Protein AF-A0A367MBG6-F1 (afdb_monomer_lite)

Foldseek 3Di:
DDKDKDWDDPDPFKIKIKIKDAKDKDKDKFFDADDDPPCPQPPVCLVVCVVCVVAPQDHNDGRAMKMWIDMQWIKMKIKMKGDPDPFKIKMKMKMKTQCQVCQWTFIGGPNGTRDIQGFRFHIWIKIKMKMWGPPDPFKIKIWIKMKIAGRGDQARQDPVCNAAIKMKTKIKMKGADPVANQKIKIKMKMKIAGDKGWHWDADDVSRDGDTDTDIDGDIDMDIDMDMGGHD

Organism: Pseudomonas aeruginosa (NCBI:txid287)

Sequence (231 aa):
GFFAGAVWKPTDRDTLGFAYHAKIRNKLKGHYNLYDHDGGLTEGAIEGGTPGLAYPGLDLRMGASASARLDIPAYASLDWVHQFNDRLSLGASATWTEWSSFQDLTLKSHGNTIVSIPYTYRNTWTLAVGGDYKVTDQWTMRAGVAYDQTPTHNATRDPRIPDGDRYFASLGAGYRFQSMPELSIDAAYSRQFVKEVPLKTVNQDRLGGGRLDGRATSKGQVFSLSATYDF

Secondary structure (DSSP, 8-state):
--EEEEEE-SSSSEEEEEEEE--EEEEEEEEE----SS--S-HHHHHTTHHHHHSTT---STTEEEEEEEEEPPEEEEEEEEESSSSEEEEEEEEEE-GGG--EEEEEETTEEEEEEE-----EEEEEEEEEEESSSSEEEEEEEEEE-----TTT--TTS----EEEEEEEEEEEETTEEEEEEEEEEEEEEEPPEEEEEE--GGG-S-EEEEEE--EEEEEEEEEEE--

Radius of gyration: 24.61 Å; chains: 1; bounding box: 66×39×69 Å

InterPro domains:
  IPR005017 Outer membrane protein transport protein (OMPP1/FadL/TodX) [PF03349] (1-231)
  IPR005017 Outer membrane protein transport protein (OMPP1/FadL/TodX) [PTHR35093] (1-231)

pLDDT: mean 91.1, std 11.96, range [48.19, 98.88]

Structure (mmCIF, N/CA/C/O backbone):
data_AF-A0A367MBG6-F1
#
_entry.id   AF-A0A367MBG6-F1
#
loop_
_atom_site.group_PDB
_atom_site.id
_atom_site.type_symbol
_atom_site.label_atom_id
_atom_site.label_alt_id
_atom_site.label_comp_id
_atom_site.label_asym_id
_atom_site.label_entity_id
_atom_site.label_seq_id
_atom_site.pdbx_PDB_ins_code
_atom_site.Cartn_x
_atom_site.Cartn_y
_atom_site.Cartn_z
_atom_site.occupancy
_atom_site.B_iso_or_equiv
_atom_site.auth_seq_id
_atom_site.auth_comp_id
_atom_site.auth_asym_id
_atom_site.auth_atom_id
_atom_site.pdbx_PDB_model_num
ATOM 1 N N . GLY A 1 1 ? -0.712 16.040 -6.822 1.00 84.50 1 GLY A N 1
ATOM 2 C CA . GLY A 1 1 ? -2.062 15.446 -6.854 1.00 84.50 1 GLY A CA 1
ATOM 3 C C . GLY A 1 1 ? -2.974 16.259 -5.960 1.00 84.50 1 GLY A C 1
ATOM 4 O O . GLY A 1 1 ? -2.533 17.286 -5.459 1.00 84.50 1 GLY A O 1
ATOM 5 N N . PHE A 1 2 ? -4.205 15.803 -5.762 1.00 96.12 2 PHE A N 1
ATOM 6 C CA . PHE A 1 2 ? -5.122 16.289 -4.730 1.00 96.12 2 PHE A CA 1
ATOM 7 C C . PHE A 1 2 ? -5.684 15.082 -3.976 1.00 96.12 2 PHE A C 1
ATOM 9 O O . PHE A 1 2 ? -5.642 13.965 -4.496 1.00 96.12 2 PHE A O 1
ATOM 16 N N . PHE A 1 3 ? -6.216 15.309 -2.784 1.00 96.81 3 PHE A N 1
ATOM 17 C CA . PHE A 1 3 ? -6.974 14.314 -2.037 1.00 96.81 3 PHE A CA 1
ATOM 18 C C . PHE A 1 3 ? -8.324 14.909 -1.640 1.00 96.81 3 PHE A C 1
ATOM 20 O O . PHE A 1 3 ? -8.449 16.124 -1.482 1.00 96.81 3 PHE A O 1
ATOM 27 N N . ALA A 1 4 ? -9.336 14.062 -1.528 1.00 98.00 4 ALA A N 1
ATOM 28 C CA . ALA A 1 4 ? -10.673 14.431 -1.087 1.00 98.00 4 ALA A CA 1
ATOM 29 C C . ALA A 1 4 ? -11.279 13.268 -0.304 1.00 98.00 4 ALA A C 1
ATOM 31 O O . ALA A 1 4 ? -10.964 12.110 -0.570 1.00 98.00 4 ALA A O 1
ATOM 32 N N . GLY A 1 5 ? -12.162 13.566 0.639 1.00 98.12 5 GLY A N 1
ATOM 33 C CA . GLY A 1 5 ? -12.869 12.541 1.390 1.00 98.12 5 GLY A CA 1
ATOM 34 C C . GLY A 1 5 ? -14.184 13.057 1.944 1.00 98.12 5 GLY A C 1
ATOM 35 O O . GLY A 1 5 ? -14.393 14.266 2.057 1.00 98.12 5 GLY A O 1
ATOM 36 N N . ALA A 1 6 ? -15.073 12.128 2.260 1.00 98.44 6 ALA A N 1
ATOM 37 C CA . ALA A 1 6 ? -16.365 12.397 2.864 1.00 98.44 6 ALA A CA 1
ATOM 38 C C . ALA A 1 6 ? -16.654 11.340 3.928 1.00 98.44 6 ALA A C 1
ATOM 40 O O . ALA A 1 6 ? -16.297 10.174 3.773 1.00 98.44 6 ALA A O 1
ATOM 41 N N . VAL A 1 7 ? -17.320 11.756 5.001 1.00 98.56 7 VAL A N 1
ATOM 42 C CA . VAL A 1 7 ? -17.791 10.862 6.057 1.00 98.56 7 VAL A CA 1
ATOM 43 C C . VAL A 1 7 ? -19.284 11.076 6.230 1.00 98.56 7 VAL A C 1
ATOM 45 O O . VAL A 1 7 ? -19.752 12.212 6.297 1.00 98.56 7 VAL A O 1
ATOM 48 N N . TRP A 1 8 ? -20.028 9.981 6.315 1.00 98.44 8 TRP A N 1
ATOM 49 C CA . TRP A 1 8 ? -21.460 9.975 6.555 1.00 98.44 8 TRP A CA 1
ATOM 50 C C . TRP A 1 8 ? -21.794 9.036 7.711 1.00 98.44 8 TRP A C 1
ATOM 52 O O . TRP A 1 8 ? -21.288 7.920 7.786 1.00 98.44 8 TRP A O 1
ATOM 62 N N . LYS A 1 9 ? -22.657 9.492 8.619 1.00 98.50 9 LYS A N 1
ATOM 63 C CA . LYS A 1 9 ? -23.169 8.701 9.739 1.00 98.50 9 LYS A CA 1
ATOM 64 C C . LYS A 1 9 ? -24.664 8.450 9.530 1.00 98.50 9 LYS A C 1
ATOM 66 O O . LYS A 1 9 ? -25.461 9.310 9.900 1.00 98.50 9 LYS A O 1
ATOM 71 N N . PRO A 1 10 ? -25.061 7.344 8.871 1.00 97.31 10 PRO A N 1
ATOM 72 C CA . PRO A 1 10 ? -26.477 7.028 8.663 1.00 97.31 10 PRO A CA 1
ATOM 73 C C . PRO A 1 10 ? -27.233 6.767 9.969 1.00 97.31 10 PRO A C 1
ATOM 75 O O . PRO A 1 10 ? -28.444 6.964 10.026 1.00 97.31 10 PRO A O 1
ATOM 78 N N . THR A 1 11 ? -26.526 6.305 11.001 1.00 98.00 11 THR A N 1
ATOM 79 C CA . THR A 1 11 ? -27.051 6.047 12.344 1.00 98.00 11 THR A CA 1
ATOM 80 C C . THR A 1 11 ? -26.031 6.526 13.378 1.00 98.00 11 THR A C 1
ATOM 82 O O . THR A 1 11 ? -24.893 6.848 13.034 1.00 98.00 11 THR A O 1
ATOM 85 N N . ASP A 1 12 ? -26.396 6.501 14.660 1.00 97.19 12 ASP A N 1
ATOM 86 C CA . ASP A 1 12 ? -25.456 6.799 15.750 1.00 97.19 12 ASP A CA 1
ATOM 87 C C . ASP A 1 12 ? -24.363 5.727 15.918 1.00 97.19 12 ASP A C 1
ATOM 89 O O . ASP A 1 12 ? -23.360 5.959 16.593 1.00 97.19 12 ASP A O 1
ATOM 93 N N . ARG A 1 13 ? -24.545 4.546 15.311 1.00 98.06 13 ARG A N 1
ATOM 94 C CA . ARG A 1 13 ? -23.639 3.391 15.431 1.00 98.06 13 ARG A CA 1
ATOM 95 C C . ARG A 1 13 ? -22.831 3.117 14.174 1.00 98.06 13 ARG A C 1
ATOM 97 O O . ARG A 1 13 ? -21.818 2.430 14.263 1.00 98.06 13 ARG A O 1
ATOM 104 N N . ASP A 1 14 ? -23.252 3.648 13.033 1.00 98.50 14 ASP A N 1
ATOM 105 C CA . ASP A 1 14 ? -22.649 3.398 11.732 1.00 98.50 14 ASP A CA 1
ATOM 106 C C . ASP A 1 14 ? -21.928 4.639 11.219 1.00 98.50 14 ASP A C 1
ATOM 108 O O . ASP A 1 14 ? -22.479 5.738 11.174 1.00 98.50 14 ASP A O 1
ATOM 112 N N . THR A 1 15 ? -20.684 4.462 10.789 1.00 98.69 15 THR A N 1
ATOM 113 C CA . THR A 1 15 ? -19.910 5.488 10.089 1.00 98.69 15 THR A CA 1
ATOM 114 C C . THR A 1 15 ? -19.421 4.921 8.768 1.00 98.69 15 THR A C 1
ATOM 116 O O . THR A 1 15 ? -18.792 3.867 8.738 1.00 98.69 15 THR A O 1
ATOM 119 N N . LEU A 1 16 ? -19.712 5.627 7.683 1.00 98.69 16 LEU A N 1
ATOM 120 C CA . LEU A 1 16 ? -19.241 5.341 6.337 1.00 98.69 16 LEU A CA 1
ATOM 121 C C . LEU A 1 16 ? -18.240 6.419 5.927 1.00 98.69 16 LEU A C 1
ATOM 123 O O . LEU A 1 16 ? -18.520 7.611 6.054 1.00 98.69 16 LEU A O 1
ATOM 127 N N . GLY A 1 17 ? -17.076 6.000 5.453 1.00 98.56 17 GLY A N 1
ATOM 128 C CA . GLY A 1 17 ? -16.0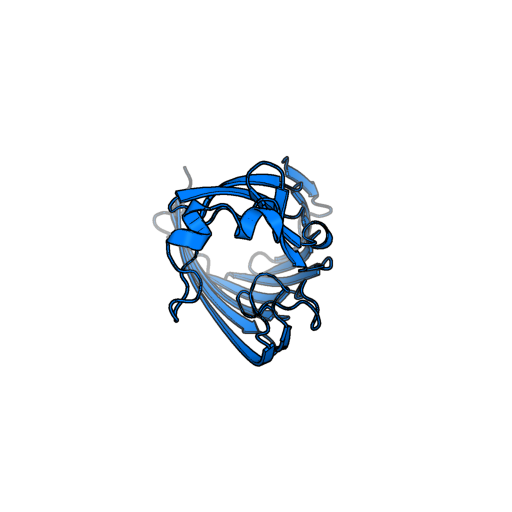15 6.866 4.961 1.00 98.56 17 GLY A CA 1
ATOM 129 C C . GLY A 1 17 ? -15.751 6.603 3.488 1.00 98.56 17 GLY A C 1
ATOM 130 O O . GLY A 1 17 ? -15.760 5.462 3.039 1.00 98.56 17 GLY A O 1
ATOM 131 N N . PHE A 1 18 ? -15.507 7.664 2.736 1.00 98.62 18 PHE A N 1
ATOM 132 C CA . PHE A 1 18 ? -14.957 7.593 1.394 1.00 98.62 18 PHE A CA 1
ATOM 133 C C . PHE A 1 18 ? -13.724 8.483 1.332 1.00 98.62 18 PHE A C 1
ATOM 135 O O . PHE A 1 18 ? -13.775 9.637 1.766 1.00 98.62 18 PHE A O 1
ATOM 142 N N . ALA A 1 19 ? -12.641 7.981 0.751 1.00 98.56 19 ALA A N 1
ATOM 143 C CA . ALA A 1 19 ? -11.456 8.774 0.467 1.00 98.56 19 ALA A CA 1
ATOM 144 C C . ALA A 1 19 ? -10.977 8.522 -0.961 1.00 98.56 19 ALA A C 1
ATOM 146 O O . ALA A 1 19 ? -11.038 7.410 -1.476 1.00 98.56 19 ALA A O 1
ATOM 147 N N . TYR A 1 20 ? -10.467 9.567 -1.599 1.00 98.56 20 TYR A N 1
ATOM 148 C CA . TYR A 1 20 ? -9.831 9.500 -2.902 1.00 98.56 20 TYR A CA 1
ATOM 149 C C . TYR A 1 20 ? -8.532 10.288 -2.880 1.00 98.56 20 TYR A C 1
ATOM 151 O O . TYR A 1 20 ? -8.482 11.442 -2.447 1.00 98.56 20 TYR A O 1
ATOM 159 N N . HIS A 1 21 ? -7.490 9.676 -3.419 1.00 98.25 21 HIS A N 1
ATOM 160 C CA . HIS A 1 21 ? -6.195 10.295 -3.588 1.00 98.25 21 HIS A CA 1
ATOM 161 C C . HIS A 1 21 ? -5.794 10.219 -5.059 1.00 98.25 21 HIS A C 1
ATOM 163 O O . HIS A 1 21 ? -5.621 9.141 -5.630 1.00 98.25 21 HIS A O 1
ATOM 169 N N . ALA A 1 22 ? -5.636 11.379 -5.691 1.00 98.06 22 ALA A N 1
ATOM 170 C CA . ALA A 1 22 ? -5.302 11.453 -7.101 1.00 98.06 22 ALA A CA 1
ATOM 171 C C . ALA A 1 22 ? -3.847 11.043 -7.359 1.00 98.06 22 ALA A C 1
ATOM 173 O O . ALA A 1 22 ? -2.943 11.335 -6.570 1.00 98.06 22 ALA A O 1
ATOM 174 N N . LYS A 1 23 ? -3.618 10.455 -8.538 1.00 97.44 23 LYS A N 1
ATOM 175 C CA . LYS A 1 23 ? -2.292 10.093 -9.049 1.00 97.44 23 LYS A CA 1
ATOM 176 C C . LYS A 1 23 ? -1.291 11.242 -8.903 1.00 97.44 23 LYS A C 1
ATOM 178 O O . LYS A 1 23 ? -1.575 12.391 -9.267 1.00 97.44 23 LYS A O 1
ATOM 183 N N . ILE A 1 24 ? -0.092 10.926 -8.423 1.00 96.25 24 ILE A N 1
ATOM 184 C CA . ILE A 1 24 ? 1.028 11.870 -8.356 1.00 96.25 24 ILE A CA 1
ATOM 185 C C . ILE A 1 24 ? 2.010 11.521 -9.464 1.00 96.25 24 ILE A C 1
ATOM 187 O O . ILE A 1 24 ? 2.562 10.429 -9.493 1.00 96.25 24 ILE A O 1
ATOM 191 N N . ARG A 1 25 ? 2.248 12.473 -10.366 1.00 94.50 25 ARG A N 1
ATOM 192 C CA . ARG A 1 25 ? 3.240 12.324 -11.430 1.00 94.50 25 ARG A CA 1
ATOM 193 C C . ARG A 1 25 ? 4.597 12.799 -10.939 1.00 94.50 25 ARG A C 1
ATOM 195 O O . ARG A 1 25 ? 4.721 13.974 -10.594 1.00 94.50 25 ARG A O 1
ATOM 202 N N . ASN A 1 26 ? 5.609 11.936 -10.971 1.00 94.31 26 ASN A N 1
ATOM 203 C CA . ASN A 1 26 ? 6.978 12.321 -10.626 1.00 94.31 26 ASN A CA 1
ATOM 204 C C . ASN A 1 26 ? 7.890 12.208 -11.842 1.00 94.31 26 ASN A C 1
ATOM 206 O O . ASN A 1 26 ? 7.886 11.211 -12.568 1.00 94.31 26 ASN A O 1
ATOM 210 N N . LYS A 1 27 ? 8.714 13.238 -12.044 1.00 94.88 27 LYS A N 1
ATOM 211 C CA . LYS A 1 27 ? 9.823 13.209 -12.995 1.00 94.88 27 LYS A CA 1
ATOM 212 C C . LYS A 1 27 ? 11.119 13.105 -12.208 1.00 94.88 27 LYS A C 1
ATOM 214 O O . LYS A 1 27 ? 11.543 14.074 -11.587 1.00 94.88 27 LYS A O 1
ATOM 219 N N . LEU A 1 28 ? 11.744 11.940 -12.273 1.00 95.25 28 LEU A N 1
ATOM 220 C CA . LEU A 1 28 ? 13.050 11.691 -11.686 1.00 95.25 28 LEU A CA 1
ATOM 221 C C . LEU A 1 28 ? 14.126 12.193 -12.652 1.00 95.25 28 LEU A C 1
ATOM 223 O O . LEU A 1 28 ? 14.025 11.988 -13.866 1.00 95.25 28 LEU A O 1
ATOM 227 N N . LYS A 1 29 ? 15.144 12.863 -12.120 1.00 96.06 29 LYS A N 1
ATOM 228 C CA . LYS A 1 29 ? 16.358 13.259 -12.838 1.00 96.06 29 LYS A CA 1
ATOM 229 C C . LYS A 1 29 ? 17.552 12.851 -11.991 1.00 96.06 29 LYS A C 1
ATOM 231 O O . LYS A 1 29 ? 17.507 13.004 -10.774 1.00 96.06 29 LYS A O 1
ATOM 236 N N . GLY A 1 30 ? 18.599 12.362 -12.631 1.00 94.69 30 GLY A N 1
ATOM 237 C CA . GLY A 1 30 ? 19.815 11.965 -11.942 1.00 94.69 30 GLY A CA 1
ATOM 238 C C . GLY A 1 30 ? 20.917 11.609 -12.921 1.00 94.69 30 GLY A C 1
ATOM 239 O O . GLY A 1 30 ? 20.822 11.900 -14.114 1.00 94.69 30 GLY A O 1
ATOM 240 N N . HIS A 1 31 ? 21.943 10.958 -12.395 1.00 92.88 31 HIS A N 1
ATOM 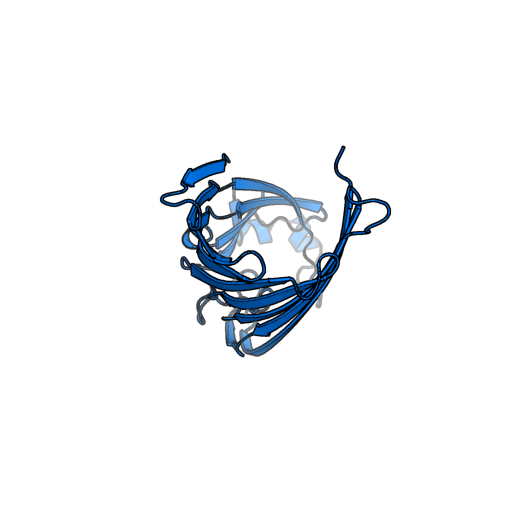241 C CA . HIS A 1 31 ? 23.085 10.471 -13.153 1.00 92.88 31 HIS A CA 1
ATOM 242 C C . HIS A 1 31 ? 23.105 8.942 -13.117 1.00 92.88 31 HIS A C 1
ATOM 244 O O . HIS A 1 31 ? 22.620 8.346 -12.154 1.00 92.88 31 HIS A O 1
ATOM 250 N N . TYR A 1 32 ? 23.646 8.308 -14.152 1.00 86.81 32 TYR A N 1
ATOM 251 C CA . TYR A 1 32 ? 23.860 6.866 -14.196 1.00 86.81 32 TYR A CA 1
ATOM 252 C C . TYR A 1 32 ? 25.301 6.548 -14.581 1.00 86.81 32 TYR A C 1
ATOM 254 O O . TYR A 1 32 ? 25.959 7.325 -15.269 1.00 86.81 32 TYR A O 1
ATOM 262 N N . ASN A 1 33 ? 25.754 5.383 -14.130 1.00 84.50 33 ASN A N 1
ATOM 263 C CA . ASN A 1 33 ? 27.013 4.767 -14.522 1.00 84.50 33 ASN A CA 1
ATOM 264 C C . ASN A 1 33 ? 26.701 3.340 -14.973 1.00 84.50 33 ASN A C 1
ATOM 266 O O . ASN A 1 33 ? 25.826 2.689 -14.395 1.00 84.50 33 ASN A O 1
ATOM 270 N N . LEU A 1 34 ? 27.416 2.858 -15.983 1.00 76.25 34 LEU A N 1
ATOM 271 C CA . LEU A 1 34 ? 27.359 1.469 -16.417 1.00 76.25 34 LEU A CA 1
ATOM 272 C C . LEU A 1 34 ? 28.723 0.845 -16.171 1.00 76.25 34 LEU A C 1
ATOM 274 O O . LEU A 1 34 ? 29.743 1.408 -16.558 1.00 76.25 34 LEU A O 1
ATOM 278 N N . TYR A 1 35 ? 28.716 -0.300 -15.503 1.00 72.12 35 TYR A N 1
ATOM 279 C CA . TYR A 1 35 ? 29.913 -1.070 -15.208 1.00 72.12 35 TYR A CA 1
ATOM 280 C C . TYR A 1 35 ? 29.803 -2.394 -15.955 1.00 72.12 35 TYR A C 1
ATOM 282 O O . TYR A 1 35 ? 28.782 -3.074 -15.847 1.00 72.12 35 TYR A O 1
ATOM 290 N N . ASP A 1 36 ? 30.839 -2.735 -16.712 1.00 66.81 36 ASP A N 1
ATOM 291 C CA . ASP A 1 36 ? 30.997 -4.048 -17.331 1.00 66.81 36 ASP A CA 1
ATOM 292 C C . ASP A 1 36 ? 31.999 -4.869 -16.506 1.00 66.81 36 ASP A C 1
ATOM 294 O O . ASP A 1 36 ? 32.977 -4.321 -15.995 1.00 66.81 36 ASP A O 1
ATOM 298 N N . HIS A 1 37 ? 31.728 -6.162 -16.328 1.00 58.69 37 HIS A N 1
ATOM 299 C CA . HIS A 1 37 ? 32.548 -7.053 -15.507 1.00 58.69 37 HIS A CA 1
ATOM 300 C C . HIS A 1 37 ? 33.709 -7.689 -16.288 1.00 58.69 37 HIS A C 1
ATOM 302 O O . HIS A 1 37 ? 34.671 -8.106 -15.657 1.00 58.69 37 HIS A O 1
ATOM 308 N N . ASP A 1 38 ? 33.680 -7.689 -17.626 1.00 53.88 38 ASP A N 1
ATOM 309 C CA . ASP A 1 38 ? 34.671 -8.398 -18.452 1.00 53.88 38 ASP A CA 1
ATOM 310 C C . ASP A 1 38 ? 35.170 -7.565 -19.648 1.00 53.88 38 ASP A C 1
ATOM 312 O O . ASP A 1 38 ? 35.134 -8.003 -20.795 1.00 53.88 38 ASP A O 1
ATOM 316 N N . GLY A 1 39 ? 35.663 -6.346 -19.393 1.00 53.09 39 GLY A N 1
ATOM 317 C CA . GLY A 1 39 ? 36.487 -5.589 -20.354 1.00 53.09 39 GLY A CA 1
ATOM 318 C C . GLY A 1 39 ? 35.887 -5.376 -21.758 1.00 53.09 39 GLY A C 1
ATOM 319 O O . GLY A 1 39 ? 36.639 -5.188 -22.715 1.00 53.09 39 GLY A O 1
ATOM 320 N N . GLY A 1 40 ? 34.559 -5.419 -21.904 1.00 54.50 40 GLY A N 1
ATOM 321 C CA . GLY A 1 40 ? 33.859 -5.577 -23.181 1.00 54.50 40 GLY A CA 1
ATOM 322 C C . GLY A 1 40 ? 33.591 -4.288 -23.952 1.00 54.50 40 GLY A C 1
ATOM 323 O O . GLY A 1 40 ? 33.127 -4.343 -25.089 1.00 54.50 40 GLY A O 1
ATOM 324 N N . LEU A 1 41 ? 33.930 -3.127 -23.394 1.00 53.81 41 LEU A N 1
ATOM 325 C CA . LEU A 1 41 ? 34.032 -1.874 -24.138 1.00 53.81 41 LEU A CA 1
ATOM 326 C C . LEU A 1 41 ? 35.344 -1.211 -23.740 1.00 53.81 41 LEU A C 1
ATOM 328 O O . LEU A 1 41 ? 35.425 -0.503 -22.739 1.00 53.81 41 LEU A O 1
ATOM 332 N N . THR A 1 42 ? 36.395 -1.491 -24.510 1.00 48.19 42 THR A N 1
ATOM 333 C CA . THR A 1 42 ? 37.668 -0.782 -24.387 1.00 48.19 42 THR A CA 1
ATOM 334 C C . THR A 1 42 ? 37.402 0.723 -24.439 1.00 48.19 42 THR A C 1
ATOM 336 O O . THR A 1 42 ? 36.573 1.193 -25.217 1.00 48.19 42 THR A O 1
ATOM 339 N N . GLU A 1 43 ? 38.094 1.480 -23.593 1.00 50.84 43 GLU A N 1
ATOM 340 C CA . GLU A 1 43 ? 37.967 2.935 -23.404 1.00 50.84 43 GLU A CA 1
ATOM 341 C C . GLU A 1 43 ? 37.871 3.715 -24.740 1.00 50.84 43 GLU A C 1
ATOM 343 O O . GLU A 1 43 ? 37.094 4.660 -24.868 1.00 50.84 43 GLU A O 1
ATOM 348 N 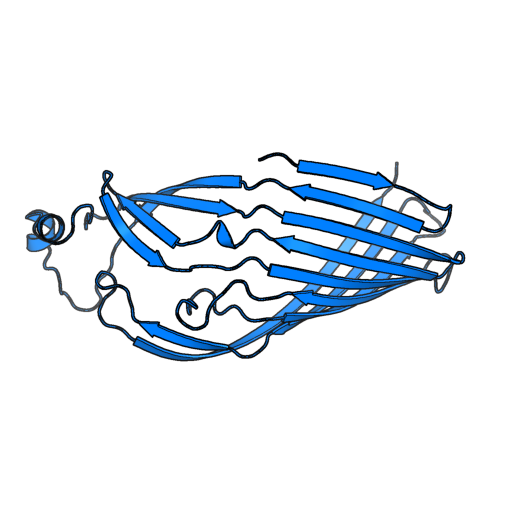N . GLY A 1 44 ? 38.529 3.226 -25.801 1.00 48.84 44 GLY A N 1
ATOM 349 C CA . GLY A 1 44 ? 38.458 3.785 -27.157 1.00 48.84 44 GLY A CA 1
ATOM 350 C C . GLY A 1 44 ? 37.104 3.661 -27.885 1.00 48.84 44 GLY A C 1
ATOM 351 O O . GLY A 1 44 ? 36.778 4.514 -28.709 1.00 48.84 44 GLY A O 1
ATOM 352 N N . ALA A 1 45 ? 36.271 2.656 -27.587 1.00 52.97 45 ALA A N 1
ATOM 353 C CA . ALA A 1 45 ? 34.908 2.557 -28.130 1.00 52.97 45 ALA A CA 1
ATOM 354 C C . ALA A 1 45 ? 33.965 3.599 -27.496 1.00 52.97 45 ALA A C 1
ATOM 356 O O . ALA A 1 45 ? 33.068 4.114 -28.173 1.00 52.97 45 ALA A O 1
ATOM 357 N N . ILE A 1 46 ? 34.208 3.933 -26.221 1.00 56.16 46 ILE A N 1
ATOM 358 C CA . ILE A 1 46 ? 33.499 4.958 -25.441 1.00 56.16 46 ILE A CA 1
ATOM 359 C C . ILE A 1 46 ? 33.858 6.358 -25.956 1.00 56.16 46 ILE A C 1
ATOM 361 O O . ILE A 1 46 ? 32.958 7.157 -26.219 1.00 56.16 46 ILE A O 1
ATOM 365 N N . GLU A 1 47 ? 35.148 6.636 -26.173 1.00 54.03 47 GLU A N 1
ATOM 366 C CA . GLU A 1 47 ? 35.624 7.922 -26.707 1.00 54.03 47 GLU A CA 1
ATOM 367 C C . GLU A 1 47 ? 35.194 8.166 -28.165 1.00 54.03 47 GLU A C 1
ATOM 369 O O . GLU A 1 47 ? 34.924 9.303 -28.550 1.00 54.03 47 GLU A O 1
ATOM 374 N N . GLY A 1 48 ? 35.052 7.103 -28.967 1.00 57.16 48 GLY A N 1
ATOM 375 C CA . GLY A 1 48 ? 34.619 7.182 -30.367 1.00 57.16 48 GLY A CA 1
ATOM 376 C C . GLY A 1 48 ? 33.105 7.320 -30.596 1.00 57.16 48 GLY A C 1
ATOM 377 O O . GLY A 1 48 ? 32.675 7.377 -31.746 1.00 57.16 48 GLY A O 1
ATOM 378 N N . GLY A 1 49 ? 32.268 7.320 -29.548 1.00 58.12 49 GLY A N 1
ATOM 379 C CA . GLY A 1 49 ? 30.806 7.473 -29.668 1.00 58.12 49 GLY A CA 1
ATOM 380 C C . GLY A 1 49 ? 30.065 6.300 -30.336 1.00 58.12 49 GLY A C 1
ATOM 381 O O . GLY A 1 49 ? 28.860 6.381 -30.580 1.00 58.12 49 GLY A O 1
ATOM 382 N N . THR A 1 50 ? 30.758 5.191 -30.607 1.00 60.22 50 THR A N 1
ATOM 383 C CA . THR A 1 50 ? 30.219 4.012 -31.311 1.00 60.22 50 THR A CA 1
ATOM 384 C C . THR A 1 50 ? 28.983 3.359 -30.659 1.00 60.22 50 THR A C 1
ATOM 386 O O . THR A 1 50 ? 28.075 2.974 -31.401 1.00 60.22 50 THR A O 1
ATOM 389 N N . PRO A 1 51 ? 28.828 3.305 -29.317 1.00 63.44 51 PRO A N 1
ATOM 390 C CA . PRO A 1 51 ? 27.620 2.768 -28.687 1.00 63.44 51 PRO A CA 1
ATOM 391 C C . PRO A 1 51 ? 26.381 3.630 -28.945 1.00 63.44 51 PRO A C 1
ATOM 393 O O . PRO A 1 51 ? 25.286 3.091 -29.061 1.00 63.44 51 PRO A O 1
ATOM 396 N N . GLY A 1 52 ? 26.541 4.951 -29.082 1.00 62.41 52 GLY A N 1
ATOM 397 C CA . GLY A 1 52 ? 25.439 5.878 -29.353 1.00 62.41 52 GLY A CA 1
ATOM 398 C C . GLY A 1 52 ? 24.851 5.734 -30.761 1.00 62.41 52 GLY A C 1
ATOM 399 O O . GLY A 1 52 ? 23.682 6.061 -30.966 1.00 62.41 52 GLY A O 1
ATOM 400 N N . LEU A 1 53 ? 25.632 5.206 -31.715 1.00 66.75 53 LEU A N 1
ATOM 401 C CA . LEU A 1 53 ? 25.180 4.900 -33.080 1.00 66.75 53 LEU A CA 1
ATOM 402 C C . LEU A 1 53 ? 24.301 3.643 -33.126 1.00 66.75 53 LEU A C 1
ATOM 404 O O . LEU A 1 53 ? 23.296 3.625 -33.832 1.00 66.75 53 LEU A O 1
ATOM 408 N N . ALA A 1 54 ? 24.655 2.609 -32.357 1.00 69.12 54 ALA A N 1
ATOM 409 C CA . ALA A 1 54 ? 23.841 1.398 -32.220 1.00 69.12 54 ALA A CA 1
ATOM 410 C C . ALA A 1 54 ? 22.658 1.598 -31.251 1.00 69.12 54 ALA A C 1
ATOM 412 O O . ALA A 1 54 ? 21.588 1.012 -31.429 1.00 69.12 54 ALA A O 1
ATOM 413 N N . TYR A 1 55 ? 22.833 2.456 -30.239 1.00 74.75 55 TYR A N 1
ATOM 414 C CA . TYR A 1 55 ? 21.879 2.689 -29.157 1.00 74.75 55 TYR A CA 1
ATOM 415 C C . TYR A 1 55 ? 21.715 4.192 -28.871 1.00 74.75 55 TYR A C 1
ATOM 417 O O . TYR A 1 55 ? 22.354 4.736 -27.966 1.00 74.75 55 TYR A O 1
ATOM 425 N N . PRO A 1 56 ? 20.816 4.881 -29.596 1.00 80.31 56 PRO A N 1
ATOM 426 C CA . PRO A 1 56 ? 20.557 6.300 -29.381 1.00 80.31 56 PRO A CA 1
ATOM 427 C C . PRO A 1 56 ? 20.215 6.622 -27.919 1.00 80.31 56 PRO A C 1
ATOM 429 O O . PRO A 1 56 ? 19.327 6.009 -27.323 1.00 80.31 56 PRO A O 1
ATOM 432 N N . GLY A 1 57 ? 20.902 7.614 -27.348 1.00 80.81 57 GLY A N 1
ATOM 433 C CA . GLY A 1 57 ? 20.724 8.049 -25.957 1.00 80.81 57 GLY A CA 1
ATOM 434 C C . GLY A 1 57 ? 21.614 7.361 -24.932 1.00 80.81 57 GLY A C 1
ATOM 435 O O . GLY A 1 57 ? 21.695 7.850 -23.808 1.00 80.81 57 GLY A O 1
ATOM 436 N N . LEU A 1 58 ? 22.282 6.264 -25.288 1.00 82.06 58 LEU A N 1
ATOM 437 C CA . LEU A 1 58 ? 23.252 5.624 -24.410 1.00 82.06 58 LEU A CA 1
ATOM 438 C C . LEU A 1 58 ? 24.542 6.454 -24.375 1.00 82.06 58 LEU A C 1
ATOM 440 O O . LEU A 1 58 ? 25.177 6.677 -25.402 1.00 82.06 58 LEU A O 1
ATOM 444 N N . ASP A 1 59 ? 24.914 6.908 -23.186 1.00 80.31 59 ASP A N 1
ATOM 445 C CA . ASP A 1 59 ? 26.121 7.677 -22.903 1.00 80.31 59 ASP A CA 1
ATOM 446 C C . ASP A 1 59 ? 26.912 6.923 -21.836 1.00 80.31 59 ASP A C 1
ATOM 448 O O . ASP A 1 59 ? 26.462 6.763 -20.703 1.00 80.31 59 ASP A O 1
ATOM 452 N N . LEU A 1 60 ? 28.068 6.400 -22.232 1.00 78.12 60 LEU A N 1
ATOM 453 C CA . LEU A 1 60 ? 28.899 5.558 -21.374 1.00 78.12 60 LEU A CA 1
ATOM 454 C C . LEU A 1 60 ? 29.879 6.363 -20.518 1.00 78.12 60 LEU A C 1
ATOM 456 O O . LEU A 1 60 ? 30.663 5.781 -19.772 1.00 78.12 60 LEU A O 1
ATOM 460 N N . ARG A 1 61 ? 29.845 7.699 -20.600 1.00 79.06 61 ARG A N 1
ATOM 461 C CA . ARG A 1 61 ? 30.642 8.550 -19.718 1.00 79.06 61 ARG A CA 1
ATOM 462 C C . ARG A 1 61 ? 30.126 8.440 -18.291 1.00 79.06 61 ARG A C 1
ATOM 464 O O . ARG A 1 61 ? 28.922 8.470 -18.034 1.00 79.06 61 ARG A O 1
ATOM 471 N N . MET A 1 62 ? 31.062 8.385 -17.353 1.00 80.94 62 MET A N 1
ATOM 472 C CA . MET A 1 62 ? 30.745 8.419 -15.931 1.00 80.94 62 MET A CA 1
ATOM 473 C C . MET A 1 62 ? 29.946 9.684 -15.599 1.00 80.94 62 MET A C 1
ATOM 475 O O . MET A 1 62 ? 30.327 10.795 -15.966 1.00 80.94 62 MET A O 1
ATOM 479 N N . GLY A 1 63 ? 28.824 9.513 -14.904 1.00 84.75 63 GLY A N 1
ATOM 480 C CA . GLY A 1 63 ? 27.935 10.606 -14.528 1.00 84.75 63 GLY A CA 1
ATOM 481 C C . GLY A 1 63 ? 26.998 11.078 -15.644 1.00 84.75 63 GLY A C 1
ATOM 482 O O . GLY A 1 63 ? 26.449 12.181 -15.544 1.00 84.75 63 GLY A O 1
ATOM 483 N N . ALA A 1 64 ? 26.776 10.277 -16.689 1.00 87.81 64 ALA A N 1
ATOM 484 C CA . ALA A 1 64 ? 25.816 10.599 -17.738 1.00 87.81 64 ALA A CA 1
ATOM 485 C C . ALA A 1 64 ? 24.427 10.900 -17.152 1.00 87.81 64 ALA A C 1
ATOM 487 O O . ALA A 1 64 ? 23.924 10.205 -16.269 1.00 87.81 64 ALA A O 1
ATOM 488 N N . SER A 1 65 ? 23.787 11.972 -17.621 1.00 93.00 65 SER A N 1
ATOM 489 C CA . SER A 1 65 ? 22.472 12.372 -17.110 1.00 93.00 65 SER A CA 1
ATOM 490 C C . SER A 1 65 ? 21.366 11.475 -17.652 1.00 93.00 65 SER A C 1
ATOM 492 O O . SER A 1 65 ? 21.322 11.180 -18.847 1.00 93.00 65 SER A O 1
ATOM 494 N N . ALA A 1 66 ? 20.408 11.121 -16.803 1.00 94.19 66 ALA A N 1
ATOM 495 C CA . ALA A 1 66 ? 19.190 10.440 -17.202 1.00 94.19 66 ALA A CA 1
ATOM 496 C C . ALA A 1 66 ? 17.958 10.972 -16.465 1.00 94.19 66 ALA A C 1
ATOM 498 O O . ALA A 1 66 ? 18.021 11.696 -15.469 1.00 94.19 66 ALA A O 1
ATOM 499 N N . SER A 1 67 ? 16.798 10.609 -16.993 1.00 95.88 67 SER A N 1
ATOM 500 C CA . SER A 1 67 ? 15.504 10.892 -16.397 1.00 95.88 67 SER A CA 1
ATOM 501 C C . SER A 1 67 ? 14.563 9.710 -16.555 1.00 95.88 67 SER A C 1
ATOM 503 O O . SER A 1 67 ? 14.656 8.958 -17.524 1.00 95.88 67 SER A O 1
ATOM 505 N N . ALA A 1 68 ? 13.632 9.584 -15.620 1.00 95.50 68 ALA A N 1
ATOM 506 C CA . ALA A 1 68 ? 12.559 8.603 -15.661 1.00 95.50 68 ALA A CA 1
ATOM 507 C C . ALA A 1 68 ? 11.257 9.249 -15.180 1.00 95.50 68 ALA A C 1
ATOM 509 O O . ALA A 1 68 ? 11.264 10.299 -14.528 1.00 95.50 68 ALA A O 1
ATOM 510 N N . ARG A 1 69 ? 10.125 8.632 -15.513 1.00 93.88 69 ARG A N 1
ATOM 511 C CA . ARG A 1 69 ? 8.840 8.961 -14.894 1.00 93.88 69 ARG A CA 1
ATOM 512 C C . ARG A 1 69 ? 8.452 7.835 -13.954 1.00 93.88 69 ARG A C 1
ATOM 514 O O . ARG A 1 69 ? 8.593 6.672 -14.312 1.00 93.88 69 ARG A O 1
ATOM 521 N N . LEU A 1 70 ? 7.988 8.207 -12.771 1.00 92.25 70 LEU A N 1
ATOM 522 C CA . LEU A 1 70 ? 7.472 7.279 -11.777 1.00 92.25 70 LEU A CA 1
ATOM 523 C C . LEU A 1 70 ? 6.193 7.876 -11.207 1.00 92.25 70 LEU A C 1
ATOM 525 O O . LEU A 1 70 ? 6.220 8.751 -10.339 1.00 92.25 70 LEU A O 1
ATOM 529 N N . ASP A 1 71 ? 5.068 7.438 -11.746 1.00 92.31 71 ASP A N 1
ATOM 530 C CA . ASP A 1 71 ? 3.769 7.882 -11.271 1.00 92.31 71 ASP A CA 1
ATOM 531 C C . ASP A 1 71 ? 3.362 7.029 -10.060 1.00 92.31 71 ASP A C 1
ATOM 533 O O . ASP A 1 71 ? 3.408 5.801 -10.115 1.00 92.31 71 ASP A O 1
ATOM 537 N N . ILE A 1 72 ? 2.965 7.681 -8.966 1.00 94.69 72 ILE A N 1
ATOM 538 C CA . ILE A 1 72 ? 2.318 7.016 -7.829 1.00 94.69 72 ILE A CA 1
ATOM 539 C C . ILE A 1 72 ? 0.830 6.903 -8.163 1.00 94.69 72 ILE A C 1
ATOM 541 O O . ILE A 1 72 ? 0.215 7.948 -8.418 1.00 94.69 72 ILE A O 1
ATOM 545 N N . PRO A 1 73 ? 0.251 5.688 -8.187 1.00 97.19 73 PRO A N 1
ATOM 546 C CA . PRO A 1 73 ? -1.110 5.468 -8.661 1.00 97.19 73 PRO A CA 1
ATOM 547 C C . PRO A 1 73 ? -2.141 6.233 -7.828 1.00 97.19 73 PRO A C 1
ATOM 549 O O . PRO A 1 73 ? -1.922 6.544 -6.656 1.00 97.19 73 PRO A O 1
ATOM 552 N N . ALA A 1 74 ? -3.281 6.538 -8.449 1.00 98.25 74 ALA A N 1
ATOM 553 C CA . ALA A 1 74 ? -4.448 6.981 -7.701 1.00 98.25 74 ALA A CA 1
ATOM 554 C C . ALA A 1 74 ? -4.996 5.820 -6.859 1.00 98.25 74 ALA A C 1
ATOM 556 O O . ALA A 1 74 ? -4.852 4.656 -7.239 1.00 98.25 74 ALA A O 1
ATOM 557 N N . TYR A 1 75 ? -5.666 6.132 -5.754 1.00 98.56 75 TYR A N 1
ATOM 558 C CA . TYR A 1 75 ? -6.427 5.141 -5.001 1.00 98.56 75 TYR A CA 1
ATOM 559 C C . TYR A 1 75 ? -7.713 5.741 -4.437 1.00 98.56 75 TYR A C 1
ATOM 561 O O . TYR A 1 75 ? -7.819 6.954 -4.240 1.00 98.56 75 TYR A O 1
ATOM 569 N N . ALA A 1 76 ? -8.690 4.876 -4.194 1.00 98.75 76 ALA A N 1
ATOM 570 C CA . ALA A 1 76 ? -9.951 5.211 -3.552 1.00 98.75 76 ALA A CA 1
ATOM 571 C C . ALA A 1 76 ? -10.264 4.173 -2.475 1.00 98.75 76 ALA A C 1
ATOM 573 O O . ALA A 1 76 ? -10.085 2.983 -2.730 1.00 98.75 76 ALA A O 1
ATOM 574 N N . SER A 1 77 ? -10.754 4.599 -1.314 1.00 98.69 77 SER A N 1
ATOM 575 C CA . SER A 1 77 ? -11.237 3.704 -0.264 1.00 98.69 77 SER A CA 1
ATOM 576 C C . SER A 1 77 ? -12.706 3.951 0.045 1.00 98.69 77 SER A C 1
ATOM 578 O O . SER A 1 77 ? -13.201 5.080 -0.022 1.00 98.69 77 SER A O 1
ATOM 580 N N . LEU A 1 78 ? -13.390 2.861 0.374 1.00 98.81 78 LEU A N 1
ATOM 581 C CA . LEU A 1 78 ? -14.678 2.862 1.042 1.00 98.81 78 LEU A CA 1
ATOM 582 C C . LEU A 1 78 ? -14.510 2.127 2.367 1.00 98.81 78 LEU A C 1
ATOM 584 O O . LEU A 1 78 ? -14.048 0.985 2.396 1.00 98.81 78 LEU A O 1
ATOM 588 N N . ASP A 1 79 ? -14.920 2.781 3.440 1.00 98.62 79 ASP A N 1
ATOM 589 C CA . ASP A 1 79 ? -14.710 2.338 4.807 1.00 98.62 79 ASP A CA 1
ATOM 590 C C . ASP A 1 79 ? -16.049 2.313 5.545 1.00 98.62 79 ASP A C 1
ATOM 592 O O . ASP A 1 79 ? -16.889 3.197 5.372 1.00 98.62 79 ASP A O 1
ATOM 596 N N . TRP A 1 80 ? -16.257 1.304 6.381 1.00 98.69 80 TRP A N 1
ATOM 597 C CA . TRP A 1 80 ? -17.424 1.191 7.249 1.00 98.69 80 TRP A CA 1
ATOM 598 C C . TRP A 1 80 ? -16.985 0.798 8.650 1.00 98.69 80 TRP A C 1
ATOM 600 O O . TRP A 1 80 ? -16.160 -0.098 8.813 1.00 98.69 80 TRP A O 1
ATOM 610 N N . VAL A 1 81 ? -17.558 1.448 9.657 1.00 98.75 81 VAL A N 1
ATOM 611 C CA . VAL A 1 81 ? -17.393 1.107 11.071 1.00 98.75 81 VAL A CA 1
ATOM 612 C C . VAL A 1 81 ? -18.768 1.001 11.713 1.00 98.75 81 VAL A C 1
ATOM 614 O O . VAL A 1 81 ? -19.589 1.905 11.561 1.00 98.75 81 VAL A O 1
ATOM 617 N N . HIS A 1 82 ? -18.982 -0.073 12.470 1.00 98.69 82 HIS A N 1
ATOM 618 C CA . HIS A 1 82 ? -20.180 -0.310 13.264 1.00 98.69 82 HIS A CA 1
ATOM 619 C C . HIS A 1 82 ? -19.835 -0.487 14.743 1.00 98.69 82 HIS A C 1
ATOM 621 O O . HIS A 1 82 ? -19.007 -1.326 15.111 1.00 98.69 82 HIS A O 1
ATOM 627 N N . GLN A 1 83 ? -20.501 0.278 15.602 1.00 98.50 83 GLN A N 1
ATOM 628 C CA . GLN A 1 83 ? -20.413 0.153 17.054 1.00 98.50 83 GLN A CA 1
ATOM 629 C C . GLN A 1 83 ? -21.536 -0.753 17.563 1.00 98.50 83 GLN A C 1
ATOM 631 O O . GLN A 1 83 ? -22.696 -0.349 17.622 1.00 98.50 83 GLN A O 1
ATOM 636 N N . PHE A 1 84 ? -21.198 -1.978 17.967 1.00 97.94 84 PHE A N 1
ATOM 637 C CA . PHE A 1 84 ? -22.184 -2.917 18.512 1.00 97.94 84 PHE A CA 1
ATOM 638 C C . PHE A 1 84 ? -22.642 -2.502 19.913 1.00 97.94 84 PHE A C 1
ATOM 640 O O . PHE A 1 84 ? -23.810 -2.666 20.268 1.00 97.94 84 PHE A O 1
ATOM 647 N N . ASN A 1 85 ? -21.708 -1.990 20.715 1.00 97.50 85 ASN A N 1
ATOM 648 C CA . ASN A 1 85 ? -21.924 -1.454 22.056 1.00 97.50 85 ASN A CA 1
ATOM 649 C C . ASN A 1 85 ? -20.717 -0.590 22.470 1.00 97.50 85 ASN A C 1
ATOM 651 O O . ASN A 1 85 ? -19.779 -0.412 21.694 1.00 97.50 85 ASN A O 1
ATOM 655 N N . ASP A 1 86 ? -20.703 -0.116 23.716 1.00 96.12 86 ASP A N 1
ATOM 656 C CA . ASP A 1 86 ? -19.651 0.769 24.239 1.00 96.12 86 ASP A CA 1
ATOM 657 C C . ASP A 1 86 ? -18.249 0.138 24.273 1.00 96.12 86 ASP A C 1
ATOM 659 O O . ASP A 1 86 ? -17.249 0.855 24.417 1.00 96.12 86 ASP A O 1
ATOM 663 N N . ARG A 1 87 ? -18.165 -1.195 24.157 1.00 97.75 87 ARG A N 1
ATOM 664 C CA . ARG A 1 87 ? -16.927 -1.977 24.228 1.00 97.75 87 ARG A CA 1
ATOM 665 C C . ARG A 1 87 ? -16.478 -2.557 22.896 1.00 97.75 87 ARG A C 1
ATOM 667 O O . ARG A 1 87 ? -15.277 -2.717 22.738 1.00 97.75 87 ARG A O 1
ATOM 674 N N . LEU A 1 88 ? -17.386 -2.889 21.981 1.00 98.50 88 LEU A N 1
ATOM 675 C CA . LEU A 1 88 ? -17.070 -3.588 20.735 1.00 98.50 88 LEU A CA 1
ATOM 676 C C . LEU A 1 88 ? -17.451 -2.759 19.508 1.00 98.50 88 LEU A C 1
ATOM 678 O O . LEU A 1 88 ? -18.626 -2.444 19.300 1.00 98.50 88 LEU A O 1
ATOM 682 N N . SER A 1 89 ? -16.469 -2.523 18.644 1.00 98.69 89 SER A N 1
ATOM 683 C CA . SER A 1 89 ? -16.675 -2.027 17.286 1.00 98.69 89 SER A CA 1
ATOM 684 C C . SER A 1 89 ? -15.999 -2.941 16.270 1.00 98.69 89 SER A C 1
ATOM 686 O O . SER A 1 89 ? -14.947 -3.521 16.537 1.00 98.69 89 SER A O 1
ATOM 688 N N . LEU A 1 90 ? -16.607 -3.067 15.093 1.00 98.75 90 LEU A N 1
ATOM 689 C CA . LEU A 1 90 ? -15.985 -3.699 13.931 1.00 98.75 90 LEU A CA 1
ATOM 690 C C . LEU A 1 90 ? -15.909 -2.693 12.790 1.00 98.75 90 LEU A C 1
ATOM 692 O O . LEU A 1 90 ? -16.736 -1.786 12.693 1.00 98.75 90 LEU A O 1
ATOM 696 N N . GLY A 1 91 ? -14.944 -2.891 11.905 1.00 98.69 91 GLY A N 1
ATOM 697 C CA . GLY A 1 91 ? -14.825 -2.134 10.676 1.00 98.69 91 GLY A CA 1
ATOM 698 C C . GLY A 1 91 ? -14.414 -3.004 9.501 1.00 98.69 91 GLY A C 1
ATOM 699 O O . GLY A 1 91 ? -13.776 -4.046 9.663 1.00 98.69 91 GLY A O 1
ATOM 700 N N . ALA A 1 92 ? -14.785 -2.551 8.312 1.00 98.81 92 ALA A N 1
ATOM 701 C CA . ALA A 1 92 ? -14.380 -3.125 7.043 1.00 98.81 92 ALA A CA 1
ATOM 702 C C . ALA A 1 92 ? -13.928 -2.014 6.093 1.00 98.81 92 ALA A C 1
ATOM 704 O O . ALA A 1 92 ? -14.455 -0.903 6.129 1.00 98.81 92 ALA A O 1
ATOM 705 N N . SER A 1 93 ? -12.964 -2.328 5.235 1.00 98.75 93 SER A N 1
ATOM 706 C CA . SER A 1 93 ? -12.434 -1.405 4.235 1.00 98.75 93 SER A CA 1
ATOM 707 C C . SER A 1 93 ? -12.245 -2.113 2.903 1.00 98.75 93 SER A C 1
ATOM 709 O O . SER A 1 93 ? -11.817 -3.271 2.856 1.00 98.75 93 SER A O 1
ATOM 711 N N . ALA A 1 94 ? -12.545 -1.403 1.821 1.00 98.81 94 ALA A N 1
ATOM 712 C CA . ALA A 1 94 ? -12.219 -1.794 0.462 1.00 98.81 94 ALA A CA 1
ATOM 713 C C . ALA A 1 94 ? -11.481 -0.643 -0.224 1.00 98.81 94 ALA A C 1
ATOM 715 O O . ALA A 1 94 ? -12.048 0.424 -0.449 1.00 98.81 94 ALA A O 1
ATOM 716 N N . THR A 1 95 ? -10.219 -0.869 -0.578 1.00 98.88 95 THR A N 1
ATOM 717 C CA . THR A 1 95 ? -9.373 0.112 -1.262 1.00 98.88 95 THR A CA 1
ATOM 718 C C . THR A 1 95 ? -9.050 -0.363 -2.668 1.00 98.88 95 THR A C 1
ATOM 720 O O . THR A 1 95 ? -8.457 -1.423 -2.843 1.00 98.88 95 THR A O 1
ATOM 723 N N . TRP A 1 96 ? -9.405 0.431 -3.670 1.00 98.75 96 TRP A N 1
ATOM 724 C CA . TRP A 1 96 ? -9.014 0.235 -5.060 1.00 98.75 96 TRP A CA 1
ATOM 725 C C . TRP A 1 96 ? -7.785 1.077 -5.391 1.00 98.75 96 TRP A C 1
ATOM 727 O O . TRP A 1 96 ? -7.741 2.258 -5.050 1.00 98.75 96 TRP A O 1
ATOM 737 N N . THR A 1 97 ? -6.816 0.497 -6.101 1.00 98.81 97 THR A N 1
ATOM 738 C CA . THR A 1 97 ? -5.611 1.211 -6.554 1.00 98.81 97 THR A CA 1
ATOM 739 C C . THR A 1 97 ? -5.446 1.119 -8.070 1.00 98.81 97 THR A C 1
ATOM 741 O O . THR A 1 97 ? -5.446 0.026 -8.646 1.00 98.81 97 THR A O 1
ATOM 744 N N . GLU A 1 98 ? -5.249 2.271 -8.719 1.00 98.31 98 GLU A N 1
ATOM 745 C CA . GLU A 1 98 ? -5.091 2.425 -10.172 1.00 98.31 98 GLU A CA 1
ATOM 746 C C . GLU A 1 98 ? -3.671 2.063 -10.649 1.00 98.31 98 GLU A C 1
ATOM 748 O O . GLU A 1 98 ? -2.970 2.852 -11.295 1.00 98.31 98 GLU A O 1
ATOM 753 N N . TRP A 1 99 ? -3.194 0.867 -10.319 1.00 97.69 99 TRP A N 1
ATOM 754 C CA . TRP A 1 99 ? -1.869 0.398 -10.728 1.00 97.69 99 TRP A CA 1
ATOM 755 C C . TRP A 1 99 ? -1.693 0.287 -12.244 1.00 97.69 99 TRP A C 1
ATOM 757 O O . TRP A 1 99 ? -0.560 0.351 -12.714 1.00 97.69 99 TRP A O 1
ATOM 767 N N . SER A 1 100 ? -2.776 0.238 -13.031 1.00 96.31 100 SER A N 1
ATOM 768 C CA . SER A 1 100 ? -2.700 0.343 -14.495 1.00 96.31 100 SER A CA 1
ATOM 769 C C . SER A 1 100 ? -2.104 1.661 -14.983 1.00 96.31 100 SER A C 1
ATOM 771 O O . SER A 1 100 ? -1.762 1.784 -16.156 1.00 96.31 100 SER A O 1
ATOM 773 N N . SER A 1 101 ? -1.931 2.649 -14.107 1.00 94.25 101 SER A N 1
ATOM 774 C CA . SER A 1 101 ? -1.162 3.851 -14.419 1.00 94.25 101 SER A CA 1
ATOM 775 C C . SER A 1 101 ? 0.354 3.612 -14.527 1.00 94.25 101 SER A C 1
ATOM 777 O O . SER A 1 101 ? 1.035 4.426 -15.149 1.00 94.25 101 SER A O 1
ATOM 779 N N . PHE A 1 102 ? 0.877 2.503 -13.990 1.00 94.25 102 PHE A N 1
ATOM 780 C CA . PHE A 1 102 ? 2.289 2.119 -14.048 1.00 94.25 102 PHE A CA 1
ATOM 781 C C . PHE A 1 102 ? 2.518 0.983 -15.061 1.00 94.25 102 PHE A C 1
ATOM 783 O O . PHE A 1 102 ? 2.443 -0.204 -14.743 1.00 94.25 102 PHE A O 1
ATOM 790 N N . GLN A 1 103 ? 2.771 1.355 -16.317 1.00 93.75 103 GLN A N 1
ATOM 791 C CA . GLN A 1 103 ? 2.957 0.395 -17.415 1.00 93.75 103 GLN A CA 1
ATOM 792 C C . GLN A 1 103 ? 4.422 0.024 -17.650 1.00 93.75 103 GLN A C 1
ATOM 794 O O . GLN A 1 103 ? 4.723 -1.126 -17.970 1.00 93.75 103 GLN A O 1
ATOM 799 N N . ASP A 1 104 ? 5.337 0.965 -17.457 1.00 93.56 104 ASP A N 1
ATOM 800 C CA . ASP A 1 104 ? 6.758 0.770 -17.698 1.00 93.56 104 ASP A CA 1
ATOM 801 C C . ASP A 1 104 ? 7.611 1.692 -16.825 1.00 93.56 104 ASP A C 1
ATOM 803 O O . ASP A 1 104 ? 7.157 2.734 -16.347 1.00 93.56 104 ASP A O 1
ATOM 807 N N . LEU A 1 105 ? 8.877 1.310 -16.657 1.00 93.38 105 LEU A N 1
ATOM 808 C CA . LEU A 1 105 ? 9.924 2.207 -16.187 1.00 93.38 105 LEU A CA 1
ATOM 809 C C . LEU A 1 105 ? 10.882 2.491 -17.342 1.00 93.38 105 LEU A C 1
ATOM 811 O O . LEU A 1 105 ? 11.820 1.731 -17.595 1.00 93.38 105 LEU A O 1
ATOM 815 N N . THR A 1 106 ? 10.634 3.598 -18.038 1.00 93.69 106 THR A N 1
ATOM 816 C CA . THR A 1 106 ? 11.498 4.071 -19.121 1.00 93.69 106 THR A CA 1
ATOM 817 C C . THR A 1 106 ? 12.582 5.018 -18.605 1.00 93.69 106 THR A C 1
ATOM 819 O O . THR A 1 106 ? 12.289 6.116 -18.121 1.00 93.69 106 THR A O 1
ATOM 822 N N . LEU A 1 107 ? 13.844 4.634 -18.804 1.00 92.31 107 LEU A N 1
ATOM 823 C CA . LEU A 1 107 ? 15.013 5.486 -18.610 1.00 92.31 107 LEU A CA 1
ATOM 824 C C . LEU A 1 107 ? 15.343 6.227 -19.911 1.00 92.31 107 LEU A C 1
ATOM 826 O O . LEU A 1 107 ? 15.499 5.615 -20.971 1.00 92.31 107 LEU A O 1
ATOM 830 N N . LYS A 1 108 ? 15.478 7.552 -19.832 1.00 93.06 108 LYS A N 1
ATOM 831 C CA . LYS A 1 108 ? 15.819 8.417 -20.968 1.00 93.06 108 LYS A CA 1
ATOM 832 C C . LYS A 1 108 ? 17.062 9.246 -20.700 1.00 93.06 108 LYS A C 1
ATOM 834 O O . LYS A 1 108 ? 17.190 9.805 -19.614 1.00 93.06 108 LYS A O 1
ATOM 839 N N . SER A 1 109 ? 17.892 9.436 -21.716 1.00 91.00 109 SER A N 1
ATOM 840 C CA . SER A 1 109 ? 19.024 10.364 -21.700 1.00 91.00 109 SER A CA 1
ATOM 841 C C . SER A 1 109 ? 19.103 11.106 -23.030 1.00 91.00 109 SER A C 1
ATOM 843 O O . SER A 1 109 ? 18.775 10.553 -24.079 1.00 91.00 109 SER A O 1
ATOM 845 N N . HIS A 1 110 ? 19.433 12.399 -22.977 1.00 86.56 110 HIS A N 1
ATOM 846 C CA . HIS A 1 110 ? 19.476 13.287 -24.149 1.00 86.56 110 HIS A CA 1
ATOM 847 C C . HIS A 1 110 ? 18.217 13.207 -25.042 1.00 86.56 110 HIS A C 1
ATOM 849 O O . HIS A 1 110 ? 18.299 13.224 -26.264 1.00 86.56 110 HIS A O 1
ATOM 855 N N . GLY A 1 111 ? 17.034 13.063 -24.430 1.00 86.12 111 GLY A N 1
ATOM 856 C CA . GLY A 1 111 ? 15.749 12.946 -25.137 1.00 86.12 111 GLY A CA 1
ATOM 857 C C . GLY A 1 111 ? 15.433 11.558 -25.712 1.00 86.12 111 GLY A C 1
ATOM 858 O O . GLY A 1 111 ? 14.280 11.302 -26.058 1.00 86.12 111 GLY A O 1
ATOM 859 N N . ASN A 1 112 ? 16.400 10.643 -25.728 1.00 89.88 112 ASN A N 1
ATOM 860 C CA . ASN A 1 112 ? 16.278 9.297 -26.278 1.00 89.88 112 ASN A CA 1
ATOM 861 C C . ASN A 1 112 ? 16.031 8.253 -25.179 1.00 89.88 112 ASN A C 1
ATOM 863 O O . ASN A 1 112 ? 16.459 8.420 -24.036 1.00 89.88 112 ASN A O 1
ATOM 867 N N . THR A 1 113 ? 15.328 7.171 -25.515 1.00 90.19 113 THR A N 1
ATOM 868 C CA . THR A 1 113 ? 15.097 6.047 -24.595 1.00 90.19 113 THR A CA 1
ATOM 869 C C . THR A 1 113 ? 16.320 5.136 -24.553 1.00 90.19 113 THR A C 1
ATOM 871 O O . THR A 1 113 ? 16.644 4.506 -25.560 1.00 90.19 113 THR A O 1
ATOM 874 N N . ILE A 1 114 ? 16.931 5.006 -23.371 1.00 86.94 114 ILE A N 1
ATOM 875 C CA . ILE A 1 114 ? 18.020 4.056 -23.114 1.00 86.94 114 ILE A CA 1
ATOM 876 C C . ILE A 1 114 ? 17.441 2.659 -22.937 1.00 86.94 114 ILE A C 1
ATOM 878 O O . ILE A 1 114 ? 17.805 1.745 -23.661 1.00 86.94 114 ILE A O 1
ATOM 882 N N . VAL A 1 115 ? 16.503 2.485 -22.011 1.00 87.69 115 VAL A N 1
ATOM 883 C CA . VAL A 1 115 ? 15.871 1.193 -21.725 1.00 87.69 115 VAL A CA 1
ATOM 884 C C . VAL A 1 115 ? 14.453 1.429 -21.227 1.00 87.69 115 VAL A C 1
ATOM 886 O O . VAL A 1 115 ? 14.184 2.434 -20.569 1.00 87.69 115 VAL A O 1
ATOM 889 N N . SER A 1 116 ? 13.547 0.514 -21.554 1.00 91.38 116 SER A N 1
ATOM 890 C CA . SER A 1 116 ? 12.194 0.478 -21.009 1.00 91.38 116 SER A CA 1
ATOM 891 C C . SER A 1 116 ? 11.944 -0.900 -20.429 1.00 91.38 116 SER A C 1
ATOM 893 O O . SER A 1 116 ? 12.183 -1.901 -21.101 1.00 91.38 116 SER A O 1
ATOM 895 N N . ILE A 1 117 ? 11.520 -0.946 -19.171 1.00 91.44 117 ILE A N 1
ATOM 896 C CA . ILE A 1 117 ? 11.205 -2.195 -18.481 1.00 91.44 117 ILE A CA 1
ATOM 897 C C . ILE A 1 117 ? 9.683 -2.284 -18.382 1.00 91.44 117 ILE A C 1
ATOM 899 O O . ILE A 1 117 ? 9.096 -1.468 -17.664 1.00 91.44 117 ILE A O 1
ATOM 903 N N . PRO A 1 118 ? 9.039 -3.214 -19.111 1.00 92.38 118 PRO A N 1
ATOM 904 C CA . PRO A 1 118 ? 7.592 -3.338 -19.105 1.00 92.38 118 PRO A CA 1
ATOM 905 C C . PRO A 1 118 ? 7.134 -4.014 -17.812 1.00 92.38 118 PRO A C 1
ATOM 907 O O . PRO A 1 118 ? 7.507 -5.148 -17.526 1.00 92.38 118 PRO A O 1
ATOM 910 N N . TYR A 1 119 ? 6.295 -3.320 -17.051 1.00 93.25 119 TYR A N 1
ATOM 911 C CA . TYR A 1 119 ? 5.669 -3.845 -15.838 1.00 93.25 119 TYR A CA 1
ATOM 912 C C . TYR A 1 119 ? 4.219 -4.263 -16.088 1.00 93.25 119 TYR A C 1
ATOM 914 O O . TYR A 1 119 ? 3.771 -5.282 -15.559 1.00 93.25 119 TYR A O 1
ATOM 922 N N . THR A 1 120 ? 3.502 -3.498 -16.917 1.00 94.50 120 THR A N 1
ATOM 923 C CA . THR A 1 120 ? 2.107 -3.724 -17.321 1.00 94.50 120 THR A CA 1
ATOM 924 C C . THR A 1 120 ? 1.185 -4.031 -16.145 1.00 94.50 120 THR A C 1
ATOM 926 O O . THR A 1 120 ? 0.466 -5.027 -16.162 1.00 94.50 120 THR A O 1
ATOM 929 N N . TYR A 1 121 ? 1.256 -3.236 -15.078 1.00 96.75 121 TYR A N 1
ATOM 930 C CA . TYR A 1 121 ? 0.494 -3.529 -13.871 1.00 96.75 121 TYR A CA 1
ATOM 931 C C . TYR A 1 121 ? -1.017 -3.430 -14.103 1.00 96.75 121 TYR A C 1
ATOM 933 O O . TYR A 1 121 ? -1.493 -2.657 -14.938 1.00 96.75 121 TYR A O 1
ATOM 941 N N . ARG A 1 122 ? -1.778 -4.220 -13.341 1.00 97.81 122 ARG A N 1
ATOM 942 C CA . ARG A 1 122 ? -3.247 -4.175 -13.309 1.00 97.81 122 ARG A CA 1
ATOM 943 C C . ARG A 1 122 ? -3.742 -3.541 -12.025 1.00 97.81 122 ARG A C 1
ATOM 945 O O . ARG A 1 122 ? -3.093 -3.656 -10.992 1.00 97.81 122 ARG A O 1
ATOM 952 N N . ASN A 1 123 ? -4.925 -2.941 -12.092 1.00 98.50 123 ASN A N 1
ATOM 953 C CA . ASN A 1 123 ? -5.605 -2.407 -10.917 1.00 98.50 123 ASN A CA 1
ATOM 954 C C . ASN A 1 123 ? -5.873 -3.502 -9.885 1.00 98.50 123 ASN A C 1
ATOM 956 O O . ASN A 1 123 ? -6.129 -4.655 -10.247 1.00 98.50 123 ASN A O 1
ATOM 960 N N . THR A 1 124 ? -5.831 -3.123 -8.612 1.00 98.69 124 THR A N 1
ATOM 961 C CA . THR A 1 124 ? -5.951 -4.058 -7.491 1.00 98.69 124 THR A CA 1
ATOM 962 C C . THR A 1 124 ? -6.951 -3.574 -6.462 1.00 98.69 124 THR A C 1
ATOM 964 O O . THR A 1 124 ? -7.307 -2.393 -6.416 1.00 98.69 124 THR A O 1
ATOM 967 N N . TRP A 1 125 ? -7.367 -4.517 -5.625 1.00 98.75 125 TRP A N 1
ATOM 968 C CA . TRP A 1 125 ? -8.119 -4.269 -4.413 1.00 98.75 125 TRP A CA 1
ATOM 969 C C . TRP A 1 125 ? -7.357 -4.750 -3.181 1.00 98.75 125 TRP A C 1
ATOM 971 O O . TRP A 1 125 ? -6.774 -5.837 -3.186 1.00 98.75 125 TRP A O 1
ATOM 981 N N . THR A 1 126 ? -7.468 -3.964 -2.114 1.00 98.81 126 THR A N 1
ATOM 982 C CA . THR A 1 126 ? -7.161 -4.364 -0.743 1.00 98.81 126 THR A CA 1
ATOM 983 C C . THR A 1 126 ? -8.457 -4.396 0.048 1.00 98.81 126 THR A C 1
ATOM 985 O O . THR A 1 126 ? -9.171 -3.397 0.107 1.00 98.81 126 THR A O 1
ATOM 988 N N . LEU A 1 127 ? -8.763 -5.540 0.652 1.00 98.81 127 LEU A N 1
ATOM 989 C CA . LEU A 1 127 ? -9.943 -5.746 1.485 1.00 98.81 127 LEU A CA 1
ATOM 990 C C . LEU A 1 127 ? -9.492 -6.031 2.913 1.00 98.81 127 LEU A C 1
ATOM 992 O O . LEU A 1 127 ? -8.665 -6.918 3.122 1.00 98.81 127 LEU A O 1
ATOM 996 N N . ALA A 1 128 ? -10.033 -5.313 3.890 1.00 98.81 128 ALA A N 1
ATOM 997 C CA . ALA A 1 128 ? -9.679 -5.479 5.295 1.00 98.81 128 ALA A CA 1
ATOM 998 C C . ALA A 1 128 ? -10.923 -5.570 6.178 1.00 98.81 128 ALA A C 1
ATOM 1000 O O . ALA A 1 128 ? -11.939 -4.937 5.902 1.00 98.81 128 ALA A O 1
ATOM 1001 N N . VAL A 1 129 ? -10.818 -6.342 7.257 1.00 98.88 129 VAL A N 1
ATOM 1002 C CA . VAL A 1 129 ? -11.801 -6.389 8.341 1.00 98.88 129 VAL A CA 1
ATOM 1003 C C . VAL A 1 129 ? -11.069 -6.470 9.673 1.00 98.88 129 VAL A C 1
ATOM 1005 O O . VAL A 1 129 ? -10.061 -7.167 9.808 1.00 98.88 129 VAL A O 1
ATOM 1008 N N . GLY A 1 130 ? -11.566 -5.755 10.669 1.00 98.75 130 GLY A N 1
ATOM 1009 C CA . GLY A 1 130 ? -10.986 -5.752 12.003 1.00 98.75 130 GLY A CA 1
ATOM 1010 C C . GLY A 1 130 ? -11.936 -5.166 13.026 1.00 98.75 130 GLY A C 1
ATOM 1011 O O . GLY A 1 130 ? -13.076 -4.826 12.710 1.00 98.75 130 GLY A O 1
ATOM 1012 N N . GLY A 1 131 ? -11.472 -5.064 14.260 1.00 98.56 131 GLY A N 1
ATOM 1013 C CA . GLY A 1 131 ? -12.272 -4.498 15.327 1.00 98.56 131 GLY A CA 1
ATOM 1014 C C . GLY A 1 131 ? -11.490 -4.199 16.586 1.00 98.56 131 GLY A C 1
ATOM 1015 O O . GLY A 1 131 ? -10.388 -4.717 16.799 1.00 98.56 131 GLY A O 1
ATOM 1016 N N . ASP A 1 132 ? -12.141 -3.403 17.422 1.00 98.62 132 ASP A N 1
ATOM 1017 C CA . ASP A 1 132 ? -11.640 -2.946 18.704 1.00 98.62 132 ASP A CA 1
ATOM 1018 C C . ASP A 1 132 ? -12.545 -3.487 19.811 1.00 98.62 132 ASP A C 1
ATOM 1020 O O . ASP A 1 132 ? -13.775 -3.425 19.731 1.00 98.62 132 ASP A O 1
ATOM 1024 N N . TYR A 1 133 ? -11.922 -4.002 20.866 1.00 98.56 133 TYR A N 1
ATOM 1025 C CA . TYR A 1 133 ? -12.597 -4.483 22.059 1.00 98.56 133 TYR A CA 1
ATOM 1026 C C . TYR A 1 133 ? -12.001 -3.844 23.314 1.00 98.56 133 TYR A C 1
ATOM 1028 O O . TYR A 1 133 ? -10.853 -4.107 23.681 1.00 98.56 133 TYR A O 1
ATOM 1036 N N . LYS A 1 134 ? -12.791 -3.022 24.007 1.00 98.38 134 LYS A N 1
ATOM 1037 C CA . LYS A 1 134 ? -12.429 -2.455 25.310 1.00 98.38 134 LYS A CA 1
ATOM 1038 C C . LYS A 1 134 ? -12.551 -3.532 26.382 1.00 98.38 134 LYS A C 1
ATOM 1040 O O . LYS A 1 134 ? -13.652 -3.877 26.817 1.00 98.38 134 LYS A O 1
ATOM 1045 N N . VAL A 1 135 ? -11.406 -4.062 26.801 1.00 97.75 135 VAL A N 1
ATOM 1046 C CA . VAL A 1 135 ? -11.312 -5.059 27.876 1.00 97.75 135 VAL A CA 1
ATOM 1047 C C . VAL A 1 135 ? -11.596 -4.395 29.222 1.00 97.75 135 VAL A C 1
ATOM 1049 O O . VAL A 1 135 ? -12.323 -4.946 30.046 1.00 97.75 135 VAL A O 1
ATOM 1052 N N . THR A 1 136 ? -11.055 -3.190 29.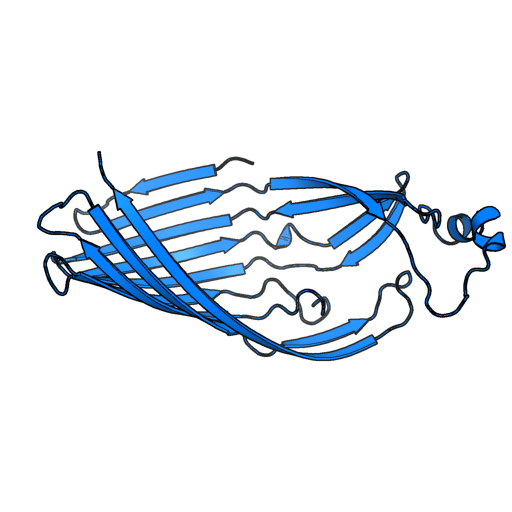417 1.00 96.88 136 THR A N 1
ATOM 1053 C CA . THR A 1 136 ? -11.313 -2.307 30.562 1.00 96.88 136 THR A CA 1
ATOM 1054 C C . THR A 1 136 ? -11.399 -0.857 30.077 1.00 96.88 136 THR A C 1
ATOM 1056 O O . THR A 1 136 ? -11.196 -0.582 28.895 1.00 96.88 136 THR A O 1
ATOM 1059 N N . ASP A 1 137 ? -11.644 0.096 30.979 1.00 94.25 137 ASP A N 1
ATOM 1060 C CA . ASP A 1 137 ? -11.645 1.526 30.625 1.00 94.25 137 ASP A CA 1
ATOM 1061 C C . ASP A 1 137 ? -10.260 2.046 30.192 1.00 94.25 137 ASP A C 1
ATOM 1063 O O . ASP A 1 137 ? -10.161 3.065 29.498 1.00 94.25 137 ASP A O 1
ATOM 1067 N N . GLN A 1 138 ? -9.198 1.340 30.591 1.00 96.62 138 GLN A N 1
ATOM 1068 C CA . GLN A 1 138 ? -7.809 1.641 30.243 1.00 96.62 138 GLN A CA 1
ATOM 1069 C C . GLN A 1 138 ? -7.344 0.874 29.000 1.00 96.62 138 GLN A C 1
ATOM 1071 O O . GLN A 1 138 ? -6.596 1.424 28.200 1.00 96.62 138 GLN A O 1
ATOM 1076 N N . TRP A 1 139 ? -7.766 -0.387 28.846 1.00 98.06 139 TRP A N 1
ATOM 1077 C CA . TRP A 1 139 ? -7.235 -1.313 27.843 1.00 98.06 139 TRP A CA 1
ATOM 1078 C C . TRP A 1 139 ? -8.200 -1.547 26.684 1.00 98.06 139 TRP A C 1
ATOM 1080 O O . TRP A 1 139 ? -9.303 -2.066 26.869 1.00 98.06 139 TRP A O 1
ATOM 1090 N N . THR A 1 140 ? -7.730 -1.270 25.469 1.00 98.56 140 THR A N 1
ATOM 1091 C CA . THR A 1 140 ? -8.408 -1.632 24.217 1.00 98.56 140 THR A CA 1
ATOM 1092 C C . THR A 1 140 ? -7.555 -2.625 23.443 1.00 98.56 140 THR A C 1
ATOM 1094 O O . THR A 1 140 ? -6.405 -2.338 23.138 1.00 98.56 140 THR A O 1
ATOM 1097 N N . MET A 1 141 ? -8.110 -3.783 23.105 1.00 98.69 141 MET A N 1
ATOM 1098 C CA . MET A 1 141 ? -7.457 -4.781 22.259 1.00 98.69 141 MET A CA 1
ATOM 1099 C C . MET A 1 141 ? -7.976 -4.662 20.833 1.00 98.69 141 MET A C 1
ATOM 1101 O O . MET A 1 141 ? -9.163 -4.421 20.627 1.00 98.69 141 MET A O 1
ATOM 1105 N N . ARG A 1 142 ? -7.095 -4.853 19.854 1.00 98.69 142 ARG A N 1
ATOM 1106 C CA . ARG A 1 142 ? -7.413 -4.747 18.429 1.00 98.69 142 ARG A CA 1
ATOM 1107 C C . ARG A 1 142 ? -6.953 -5.983 17.686 1.00 98.69 142 ARG A C 1
ATOM 1109 O O . ARG A 1 142 ? -5.875 -6.512 17.961 1.00 98.69 142 ARG A O 1
ATOM 1116 N N . ALA A 1 143 ? -7.752 -6.421 16.725 1.00 98.75 143 ALA A N 1
ATOM 1117 C CA . ALA A 1 143 ? -7.394 -7.510 15.830 1.00 98.75 143 ALA A CA 1
ATOM 1118 C C . ALA A 1 143 ? -7.960 -7.259 14.434 1.00 98.75 143 ALA A C 1
ATOM 1120 O O . ALA A 1 143 ? -9.025 -6.662 14.281 1.00 98.75 143 ALA A O 1
ATOM 1121 N N . GLY A 1 144 ? -7.262 -7.740 13.410 1.00 98.69 144 GLY A N 1
ATOM 1122 C CA . GLY A 1 144 ? -7.743 -7.612 12.041 1.00 98.69 144 GLY A CA 1
ATOM 1123 C C . GLY A 1 144 ? -6.996 -8.484 11.049 1.00 98.69 144 GLY A C 1
ATOM 1124 O O . GLY A 1 144 ? -5.889 -8.964 11.311 1.00 98.69 144 GLY A O 1
ATOM 1125 N N . VAL A 1 145 ? -7.622 -8.667 9.893 1.00 98.81 145 VAL A N 1
ATOM 1126 C CA . VAL A 1 145 ? -7.053 -9.351 8.736 1.00 98.81 145 VAL A CA 1
ATOM 1127 C C . VAL A 1 145 ? -7.280 -8.529 7.477 1.00 98.81 145 VAL A C 1
ATOM 1129 O O . VAL A 1 145 ? -8.270 -7.807 7.359 1.00 98.81 145 VAL A O 1
ATOM 1132 N N . ALA A 1 146 ? -6.370 -8.653 6.518 1.00 98.69 146 ALA A N 1
ATOM 1133 C CA . ALA A 1 146 ? -6.531 -8.037 5.209 1.00 98.69 146 ALA A CA 1
ATOM 1134 C C . ALA A 1 146 ? -6.036 -8.959 4.097 1.00 98.69 146 ALA A C 1
ATOM 1136 O O . ALA A 1 146 ? -5.149 -9.783 4.316 1.00 98.69 146 ALA A O 1
ATOM 1137 N N . TYR A 1 147 ? -6.598 -8.800 2.906 1.00 98.69 147 TYR A N 1
ATOM 1138 C CA . TYR A 1 147 ? -6.135 -9.394 1.660 1.00 98.69 147 TYR A CA 1
ATOM 1139 C C . TYR A 1 147 ? -5.811 -8.274 0.676 1.00 98.69 147 TYR A C 1
ATOM 1141 O O . TYR A 1 147 ? -6.653 -7.417 0.426 1.00 98.69 147 TYR A O 1
ATOM 1149 N N . ASP A 1 148 ? -4.604 -8.295 0.122 1.00 98.25 148 ASP A N 1
ATOM 1150 C CA . ASP A 1 148 ? -4.112 -7.327 -0.856 1.00 98.25 148 ASP A CA 1
ATOM 1151 C C . ASP A 1 148 ? -3.607 -8.076 -2.096 1.00 98.25 148 ASP A C 1
ATOM 1153 O O . ASP A 1 148 ? -2.785 -9.000 -2.012 1.00 98.25 148 ASP A O 1
ATOM 1157 N N . GLN A 1 149 ? -4.158 -7.708 -3.250 1.00 98.50 149 GLN A N 1
ATOM 1158 C CA . GLN A 1 149 ? -3.846 -8.321 -4.535 1.00 98.50 149 GLN A CA 1
ATOM 1159 C C . GLN A 1 149 ? -2.531 -7.782 -5.105 1.00 98.50 149 GLN A C 1
ATOM 1161 O O . GLN A 1 149 ? -2.272 -6.580 -5.090 1.00 98.50 149 GLN A O 1
ATOM 1166 N N . THR A 1 150 ? -1.735 -8.652 -5.731 1.00 97.62 150 THR A N 1
ATOM 1167 C CA . THR A 1 150 ? -0.582 -8.174 -6.509 1.00 97.62 150 THR A CA 1
ATOM 1168 C C . THR A 1 150 ? -1.028 -7.460 -7.792 1.00 97.62 150 THR A C 1
ATOM 1170 O O . THR A 1 150 ? -1.862 -8.005 -8.532 1.00 97.62 150 THR A O 1
ATOM 1173 N N . PRO A 1 151 ? -0.440 -6.294 -8.133 1.00 97.50 151 PRO A N 1
ATOM 1174 C CA . PRO A 1 151 ? -0.649 -5.664 -9.433 1.00 97.50 151 PRO A CA 1
ATOM 1175 C C . PRO A 1 151 ? 0.154 -6.339 -10.556 1.00 97.50 151 PRO A C 1
ATOM 1177 O O . PRO A 1 151 ? -0.073 -6.056 -11.731 1.00 97.50 151 PRO A O 1
ATOM 1180 N N . THR A 1 152 ? 1.093 -7.231 -10.224 1.00 96.31 152 THR A N 1
ATOM 1181 C CA . THR A 1 152 ? 2.037 -7.817 -11.187 1.00 96.31 152 THR A CA 1
ATOM 1182 C C . THR A 1 152 ? 1.425 -8.946 -12.019 1.00 96.31 152 THR A C 1
ATOM 1184 O O . THR A 1 152 ? 0.537 -9.688 -11.577 1.00 96.31 152 THR A O 1
ATOM 1187 N N . HIS A 1 153 ? 1.943 -9.137 -13.234 1.00 93.81 153 HIS A N 1
ATOM 1188 C CA . HIS A 1 153 ? 1.654 -10.300 -14.074 1.00 93.81 153 HIS A CA 1
ATOM 1189 C C . HIS A 1 153 ? 2.838 -11.261 -14.080 1.00 93.81 153 HIS A C 1
ATOM 1191 O O . HIS A 1 153 ? 3.983 -10.836 -14.053 1.00 93.81 153 HIS A O 1
ATOM 1197 N N . ASN A 1 154 ? 2.582 -12.567 -14.188 1.00 91.00 154 ASN A N 1
ATOM 1198 C CA . ASN A 1 154 ? 3.659 -13.566 -14.217 1.00 91.00 154 ASN A CA 1
ATOM 1199 C C . ASN A 1 154 ? 4.658 -13.346 -15.369 1.00 91.00 154 ASN A C 1
ATOM 1201 O O . ASN A 1 154 ? 5.827 -13.672 -15.211 1.00 91.00 154 ASN A O 1
ATOM 1205 N N . ALA A 1 155 ? 4.198 -12.808 -16.505 1.00 88.81 155 ALA A N 1
ATOM 1206 C CA . ALA A 1 155 ? 5.025 -12.569 -17.690 1.00 88.81 155 ALA A CA 1
ATOM 1207 C C . ALA A 1 155 ? 5.960 -11.353 -17.561 1.00 88.81 155 ALA A C 1
ATOM 1209 O O . ALA A 1 155 ? 6.977 -11.297 -18.242 1.00 88.81 155 ALA A O 1
ATOM 1210 N N . THR A 1 156 ? 5.615 -10.389 -16.704 1.00 91.06 156 THR A N 1
ATOM 1211 C CA . THR A 1 156 ? 6.348 -9.123 -16.519 1.00 91.06 156 THR A CA 1
ATOM 1212 C C . THR A 1 156 ? 6.819 -8.925 -15.080 1.00 91.06 156 THR A C 1
ATOM 1214 O O . THR A 1 156 ? 7.311 -7.855 -14.728 1.00 91.06 156 THR A O 1
ATOM 1217 N N . ARG A 1 157 ? 6.667 -9.942 -14.219 1.00 93.00 157 ARG A N 1
ATOM 1218 C CA . ARG A 1 157 ? 7.093 -9.863 -12.822 1.00 93.00 157 ARG A CA 1
ATOM 1219 C C . ARG A 1 157 ? 8.599 -9.666 -12.781 1.00 93.00 157 ARG A C 1
ATOM 1221 O O . ARG A 1 157 ? 9.366 -10.467 -13.316 1.00 93.00 157 ARG A O 1
ATOM 1228 N N . ASP A 1 158 ? 8.991 -8.593 -12.117 1.00 90.44 158 ASP A N 1
ATOM 1229 C CA . ASP A 1 158 ? 10.380 -8.209 -12.001 1.00 90.44 158 ASP A CA 1
ATOM 1230 C C . ASP A 1 158 ? 11.009 -8.883 -10.775 1.00 90.44 158 ASP A C 1
ATOM 1232 O O . ASP A 1 158 ? 10.470 -8.756 -9.674 1.00 90.44 158 ASP A O 1
ATOM 1236 N N . PRO A 1 159 ? 12.147 -9.582 -10.905 1.00 90.38 159 PRO A N 1
ATOM 1237 C CA . PRO A 1 159 ? 12.809 -10.197 -9.757 1.00 90.38 159 PRO A CA 1
ATOM 1238 C C . PRO A 1 159 ? 13.296 -9.185 -8.712 1.00 90.38 159 PRO A C 1
ATOM 1240 O O . PRO A 1 159 ? 13.505 -9.562 -7.562 1.00 90.38 159 PRO A O 1
ATOM 1243 N N . ARG A 1 160 ? 13.455 -7.906 -9.077 1.00 90.31 160 ARG A N 1
ATOM 1244 C CA . ARG A 1 160 ? 13.790 -6.815 -8.147 1.00 90.31 160 ARG A CA 1
ATOM 1245 C C . ARG A 1 160 ? 12.594 -6.409 -7.285 1.00 90.31 160 ARG A C 1
ATOM 1247 O O . ARG A 1 160 ? 12.782 -5.801 -6.237 1.00 90.31 160 ARG A O 1
ATOM 1254 N N . ILE A 1 161 ? 11.378 -6.735 -7.727 1.00 90.94 161 ILE A N 1
ATOM 1255 C CA . ILE A 1 161 ? 10.118 -6.488 -7.019 1.00 90.94 161 ILE A CA 1
ATOM 1256 C C . ILE A 1 161 ? 9.252 -7.757 -7.134 1.00 90.94 161 ILE A C 1
ATOM 1258 O O . ILE A 1 161 ? 8.262 -7.769 -7.874 1.00 90.94 161 ILE A O 1
ATOM 1262 N N . PRO A 1 162 ? 9.628 -8.858 -6.453 1.00 90.12 162 PRO A N 1
ATOM 1263 C CA . PRO A 1 162 ? 8.974 -10.154 -6.605 1.00 90.12 162 PRO A CA 1
ATOM 1264 C C . PRO A 1 162 ? 7.642 -10.190 -5.837 1.00 90.12 162 PRO A C 1
ATOM 1266 O O . PRO A 1 162 ? 7.485 -10.875 -4.829 1.00 90.12 162 PRO A O 1
ATOM 1269 N N . ASP A 1 163 ? 6.687 -9.395 -6.307 1.00 94.62 163 ASP A N 1
ATOM 1270 C CA . ASP A 1 163 ? 5.425 -9.123 -5.635 1.00 94.62 163 ASP A CA 1
ATOM 1271 C C . ASP A 1 163 ? 4.379 -10.210 -5.913 1.00 94.62 163 ASP A C 1
ATOM 1273 O O . ASP A 1 163 ? 4.217 -10.693 -7.041 1.00 94.62 163 ASP A O 1
ATOM 1277 N N . GLY A 1 164 ? 3.656 -10.581 -4.861 1.00 96.44 164 GLY A N 1
ATOM 1278 C CA . GLY A 1 164 ? 2.604 -11.582 -4.878 1.00 96.44 164 GLY A CA 1
ATOM 1279 C C . GLY A 1 164 ? 1.445 -11.168 -3.984 1.00 96.44 164 GLY A C 1
ATOM 1280 O O . GLY A 1 164 ? 1.593 -10.318 -3.105 1.00 96.44 164 GLY A O 1
ATOM 1281 N N . ASP A 1 165 ? 0.289 -11.787 -4.221 1.00 97.56 165 ASP A N 1
ATOM 1282 C CA . ASP A 1 165 ? -0.873 -11.673 -3.342 1.00 97.56 165 ASP A CA 1
ATOM 1283 C C . ASP A 1 165 ? -0.467 -11.893 -1.888 1.00 97.56 165 ASP A C 1
ATOM 1285 O O . ASP A 1 165 ? 0.292 -12.822 -1.578 1.00 97.56 165 ASP A O 1
ATOM 1289 N N . ARG A 1 166 ? -1.022 -11.088 -0.989 1.00 97.50 166 ARG A N 1
ATOM 1290 C CA . ARG A 1 166 ? -0.649 -11.129 0.420 1.00 97.50 166 ARG A CA 1
ATOM 1291 C C . ARG A 1 166 ? -1.845 -11.031 1.343 1.00 97.50 166 ARG A C 1
ATOM 1293 O O . ARG A 1 166 ? -2.816 -10.333 1.068 1.00 97.50 166 ARG A O 1
ATOM 1300 N N . TYR A 1 167 ? -1.728 -11.734 2.459 1.00 98.06 167 TYR A N 1
ATOM 1301 C CA . TYR A 1 167 ? -2.641 -11.633 3.585 1.00 98.06 167 TYR A CA 1
ATOM 1302 C C . TYR A 1 167 ? -1.919 -11.011 4.769 1.00 98.06 167 TYR A C 1
ATOM 1304 O O . TYR A 1 167 ? -0.741 -11.291 4.999 1.00 98.06 167 TYR A O 1
ATOM 1312 N N . PHE A 1 168 ? -2.636 -10.211 5.540 1.00 98.19 168 PHE A N 1
ATOM 1313 C CA . PHE A 1 168 ? -2.163 -9.655 6.797 1.00 98.19 168 PHE A CA 1
ATOM 1314 C C . PHE A 1 168 ? -2.964 -10.250 7.945 1.00 98.19 168 PHE A C 1
ATOM 1316 O O . PHE A 1 168 ? -4.178 -10.413 7.832 1.00 98.19 168 PHE A O 1
ATOM 1323 N N . ALA A 1 169 ? -2.284 -10.544 9.047 1.00 98.50 169 ALA A N 1
ATOM 1324 C CA . ALA A 1 169 ? -2.904 -10.788 10.340 1.00 98.50 169 ALA A CA 1
ATOM 1325 C C . ALA A 1 169 ? -2.270 -9.840 11.354 1.00 98.50 169 ALA A C 1
ATOM 1327 O O . ALA A 1 169 ? -1.043 -9.809 11.491 1.00 98.50 169 ALA A O 1
ATOM 1328 N N . SER A 1 170 ? -3.105 -9.070 12.039 1.00 98.69 170 SER A N 1
ATOM 1329 C CA . SER A 1 170 ? -2.670 -7.980 12.903 1.00 98.69 170 SER A CA 1
ATOM 1330 C C . SER A 1 170 ? -3.306 -8.085 14.280 1.00 98.69 170 SER A C 1
ATOM 1332 O O . SER A 1 170 ? -4.477 -8.445 14.409 1.00 98.69 170 SER A O 1
ATOM 1334 N N . LEU A 1 171 ? -2.528 -7.732 15.298 1.00 98.69 171 LEU A N 1
ATOM 1335 C CA . LEU A 1 171 ? -2.947 -7.613 16.689 1.00 98.69 171 LEU A CA 1
ATOM 1336 C C . LEU A 1 171 ? -2.404 -6.304 17.256 1.00 98.69 171 LEU A C 1
ATOM 1338 O O . LEU A 1 171 ? -1.303 -5.881 16.905 1.00 98.69 171 LEU A O 1
ATOM 1342 N N . GLY A 1 172 ? -3.148 -5.677 18.155 1.00 98.56 172 GLY A N 1
ATOM 1343 C CA . GLY A 1 172 ? -2.704 -4.468 18.831 1.00 98.56 172 GLY A CA 1
ATOM 1344 C C . GLY A 1 172 ? -3.363 -4.279 20.184 1.00 98.56 172 GLY A C 1
ATOM 1345 O O . GLY A 1 172 ? -4.369 -4.914 20.503 1.00 98.56 172 GLY A O 1
ATOM 1346 N N . ALA A 1 173 ? -2.777 -3.394 20.974 1.00 98.56 173 ALA A N 1
ATOM 1347 C CA . ALA A 1 173 ? -3.290 -2.991 22.266 1.00 98.56 173 ALA A CA 1
ATOM 1348 C C . ALA A 1 173 ? -3.067 -1.491 22.455 1.00 98.56 173 ALA A C 1
ATOM 1350 O O . ALA A 1 173 ? -1.988 -0.983 22.160 1.00 98.56 173 ALA A O 1
ATOM 1351 N N . GLY A 1 174 ? -4.091 -0.811 22.948 1.00 98.31 174 GLY A N 1
ATOM 1352 C CA . GLY A 1 174 ? -4.045 0.571 23.394 1.00 98.31 174 GLY A CA 1
ATOM 1353 C C . GLY A 1 174 ? -4.231 0.640 24.902 1.00 98.31 174 GLY A C 1
ATOM 1354 O O . GLY A 1 174 ? -5.084 -0.062 25.455 1.00 98.31 174 GLY A O 1
ATOM 1355 N N . TYR A 1 175 ? -3.448 1.493 25.550 1.00 98.00 175 TYR A N 1
ATOM 1356 C CA . TYR A 1 175 ? -3.534 1.795 26.968 1.00 98.00 175 TYR A CA 1
ATOM 1357 C C . TYR A 1 175 ? -3.717 3.294 27.180 1.00 98.00 175 TYR A C 1
ATOM 1359 O O . TYR A 1 175 ? -2.905 4.099 26.727 1.00 98.00 175 TYR A O 1
ATOM 1367 N N . ARG A 1 176 ? -4.768 3.668 27.906 1.00 97.31 176 ARG A N 1
ATOM 1368 C CA . ARG A 1 176 ? -5.047 5.048 28.310 1.00 97.31 176 ARG A CA 1
ATOM 1369 C C . ARG A 1 176 ? -4.847 5.201 29.811 1.00 97.31 176 ARG A C 1
ATOM 1371 O O . ARG A 1 176 ? -5.396 4.424 30.596 1.00 97.31 176 ARG A O 1
ATOM 1378 N N . PHE A 1 177 ? -4.077 6.207 30.211 1.00 96.12 177 PHE A N 1
ATOM 1379 C CA . PHE A 1 177 ? -3.719 6.411 31.611 1.00 96.12 177 PHE A CA 1
ATOM 1380 C C . PHE A 1 177 ? -4.894 7.016 32.384 1.00 96.12 177 PHE A C 1
ATOM 1382 O O . PHE A 1 177 ? -5.382 8.085 32.054 1.00 96.12 177 PHE A O 1
ATOM 1389 N N . GLN A 1 178 ? -5.342 6.367 33.460 1.00 93.31 178 GLN A N 1
ATOM 1390 C CA . GLN A 1 178 ? -6.426 6.919 34.289 1.00 93.31 178 GLN A CA 1
ATOM 1391 C C . GLN A 1 178 ? -6.031 8.204 35.024 1.00 93.31 178 GLN A C 1
ATOM 1393 O O . GLN A 1 178 ? -6.869 9.077 35.215 1.00 93.31 178 GLN A O 1
ATOM 1398 N N . SER A 1 179 ? -4.768 8.320 35.440 1.00 94.69 179 SER A N 1
ATOM 1399 C CA . SER A 1 179 ? -4.240 9.518 36.102 1.00 94.69 179 SER A CA 1
ATOM 1400 C C . SER A 1 179 ? -3.975 10.677 35.140 1.00 94.69 179 SER A C 1
ATOM 1402 O O . SER A 1 179 ? -3.718 11.783 35.601 1.00 94.69 179 SER A O 1
ATOM 1404 N N . MET A 1 180 ? -3.977 10.407 33.832 1.00 95.00 180 MET A N 1
ATOM 1405 C CA . MET A 1 180 ? -3.730 11.379 32.768 1.00 95.00 180 MET A CA 1
ATOM 1406 C C . MET A 1 180 ? -4.509 10.944 31.513 1.00 95.00 180 MET A C 1
ATOM 1408 O O . MET A 1 180 ? -3.920 10.344 30.610 1.00 95.00 180 MET A O 1
ATOM 1412 N N . PRO A 1 181 ? -5.847 11.125 31.485 1.00 92.12 181 PRO A N 1
ATOM 1413 C CA . PRO A 1 181 ? -6.710 10.613 30.415 1.00 92.12 181 PRO A CA 1
ATOM 1414 C C . PRO A 1 181 ? -6.384 11.148 29.018 1.00 92.12 181 PRO A C 1
ATOM 1416 O O . PRO A 1 181 ? -6.803 10.542 28.032 1.00 92.12 181 PRO A O 1
ATOM 1419 N N . GLU A 1 182 ? -5.649 12.256 28.952 1.00 96.06 182 GLU A N 1
ATOM 1420 C CA . GLU A 1 182 ? -5.151 12.903 27.738 1.00 96.06 182 GLU A CA 1
ATOM 1421 C C . GLU A 1 182 ? -4.034 12.089 27.078 1.00 96.06 182 GLU A C 1
ATOM 1423 O O . GLU A 1 182 ? -3.778 12.237 25.887 1.00 96.06 182 GLU A O 1
ATOM 1428 N N . LEU A 1 183 ? -3.360 11.231 27.851 1.00 97.31 183 LEU A N 1
ATOM 1429 C CA . LEU A 1 183 ? -2.257 10.405 27.391 1.00 97.31 183 LEU A CA 1
ATOM 1430 C C . LEU A 1 183 ? -2.733 8.985 27.066 1.00 97.31 183 LEU A C 1
ATOM 1432 O O . LEU A 1 183 ? -3.339 8.282 27.885 1.00 97.31 183 LEU A O 1
ATOM 1436 N N . SER A 1 184 ? -2.354 8.515 25.883 1.00 97.31 184 SER A N 1
ATOM 1437 C CA . SER A 1 184 ? -2.515 7.123 25.470 1.00 97.31 184 SER A CA 1
ATOM 1438 C C . SER A 1 184 ? -1.268 6.588 24.773 1.00 97.31 184 SER A C 1
ATOM 1440 O O . SER A 1 184 ? -0.472 7.339 24.209 1.00 97.31 184 SER A O 1
ATOM 1442 N N . ILE A 1 185 ? -1.079 5.272 24.856 1.00 98.12 185 ILE A N 1
ATOM 1443 C CA . ILE A 1 185 ? -0.023 4.531 24.166 1.00 98.12 185 ILE A CA 1
ATOM 1444 C C . ILE A 1 185 ? -0.673 3.385 23.403 1.00 98.12 185 ILE A C 1
ATOM 1446 O O . ILE A 1 185 ? -1.476 2.648 23.970 1.00 98.12 185 ILE A O 1
ATOM 1450 N N . ASP A 1 186 ? -0.262 3.177 22.159 1.00 98.38 186 ASP A N 1
ATOM 1451 C CA . ASP A 1 186 ? -0.675 2.034 21.353 1.00 98.38 186 ASP A CA 1
ATOM 1452 C C . ASP A 1 186 ? 0.544 1.244 20.890 1.00 98.38 186 ASP A C 1
ATOM 1454 O O . ASP A 1 186 ? 1.557 1.807 20.476 1.00 98.38 186 ASP A O 1
ATOM 1458 N N . ALA A 1 187 ? 0.428 -0.079 20.932 1.00 98.69 187 ALA A N 1
ATOM 1459 C CA . ALA A 1 187 ? 1.387 -1.007 20.361 1.00 98.69 187 ALA A CA 1
ATOM 1460 C C . ALA A 1 187 ? 0.673 -1.952 19.393 1.00 98.69 187 ALA A C 1
ATOM 1462 O O . ALA A 1 187 ? -0.431 -2.429 19.671 1.00 98.69 187 ALA A O 1
ATOM 1463 N N . ALA A 1 188 ? 1.306 -2.257 18.264 1.00 98.56 188 ALA A N 1
ATOM 1464 C CA . ALA A 1 188 ? 0.743 -3.157 17.267 1.00 98.56 188 ALA A CA 1
ATOM 1465 C C . ALA A 1 188 ? 1.800 -4.060 16.633 1.00 98.56 188 ALA A C 1
ATOM 1467 O O . ALA A 1 188 ? 2.964 -3.689 16.470 1.00 98.56 188 ALA A O 1
ATOM 1468 N N . TYR A 1 189 ? 1.352 -5.244 16.233 1.00 98.62 189 TYR A N 1
ATOM 1469 C CA . TYR A 1 189 ? 2.094 -6.210 15.445 1.00 98.62 189 TYR A CA 1
ATOM 1470 C C . TYR A 1 189 ? 1.263 -6.623 14.235 1.00 98.62 189 TYR A C 1
ATOM 1472 O O . TYR A 1 189 ? 0.077 -6.930 14.358 1.00 98.62 189 TYR A O 1
ATOM 1480 N N . SER A 1 190 ? 1.897 -6.688 13.070 1.00 98.38 190 SER A N 1
ATOM 1481 C CA . SER A 1 190 ? 1.290 -7.244 11.866 1.00 98.38 190 SER A CA 1
ATOM 1482 C C . SER A 1 190 ? 2.238 -8.214 11.190 1.00 98.38 190 SER A C 1
ATOM 1484 O O . SER A 1 190 ? 3.428 -7.934 11.023 1.00 98.38 190 SER A O 1
ATOM 1486 N N . ARG A 1 191 ? 1.702 -9.358 10.770 1.00 98.25 191 ARG A N 1
ATOM 1487 C CA . ARG A 1 191 ? 2.413 -10.349 9.971 1.00 98.25 191 ARG A CA 1
ATOM 1488 C C . ARG A 1 191 ? 1.808 -10.429 8.582 1.00 98.25 191 ARG A C 1
ATOM 1490 O O . ARG A 1 191 ? 0.604 -10.611 8.429 1.00 98.25 191 ARG A O 1
ATOM 1497 N N . GLN A 1 192 ? 2.681 -10.380 7.586 1.00 97.00 192 GLN A N 1
ATOM 1498 C CA . GLN A 1 192 ? 2.346 -10.515 6.180 1.00 97.00 192 GLN A CA 1
ATOM 1499 C C . GLN A 1 192 ? 2.717 -11.912 5.672 1.00 97.00 192 GLN A C 1
ATOM 1501 O O . GLN A 1 192 ? 3.859 -12.368 5.810 1.00 97.00 192 GLN A O 1
ATOM 1506 N N . PHE A 1 193 ? 1.752 -12.564 5.034 1.00 96.56 193 PHE A N 1
ATOM 1507 C CA . PHE A 1 193 ? 1.875 -13.858 4.375 1.00 96.56 193 PHE A CA 1
ATOM 1508 C C . PHE A 1 193 ? 1.754 -13.642 2.869 1.00 96.56 193 PHE A C 1
ATOM 1510 O O . PHE A 1 193 ? 0.665 -13.358 2.377 1.00 96.56 193 PHE A O 1
ATOM 1517 N N . VAL A 1 194 ? 2.867 -13.744 2.143 1.00 96.88 194 VAL A N 1
ATOM 1518 C CA . VAL A 1 194 ? 2.899 -13.533 0.689 1.00 96.88 194 VAL A CA 1
ATOM 1519 C C . VAL A 1 194 ? 2.863 -14.883 -0.008 1.00 96.88 194 VAL A C 1
ATOM 1521 O O . VAL A 1 194 ? 3.600 -15.796 0.374 1.00 96.88 194 VAL A O 1
ATOM 1524 N N . LYS A 1 195 ? 2.012 -15.025 -1.027 1.00 96.75 195 LYS A N 1
ATOM 1525 C CA . LYS A 1 195 ? 2.010 -16.223 -1.869 1.00 96.75 195 LYS A CA 1
ATOM 1526 C C . LYS A 1 195 ? 3.345 -16.337 -2.597 1.00 96.75 195 LYS A C 1
ATOM 1528 O O . LYS A 1 195 ? 3.875 -15.349 -3.097 1.00 96.75 195 LYS A O 1
ATOM 1533 N N . GLU A 1 196 ? 3.861 -17.557 -2.682 1.00 96.81 196 GLU A N 1
ATOM 1534 C CA . GLU A 1 196 ? 4.999 -17.856 -3.546 1.00 96.81 196 GLU A CA 1
ATOM 1535 C C . GLU A 1 196 ? 4.636 -17.549 -5.002 1.00 96.81 196 GLU A C 1
ATOM 1537 O O . GLU A 1 196 ? 3.547 -17.895 -5.471 1.00 96.81 196 GLU A O 1
ATOM 1542 N N . VAL A 1 197 ? 5.551 -16.900 -5.718 1.00 96.00 197 VAL A N 1
ATOM 1543 C CA . VAL A 1 197 ? 5.328 -16.476 -7.101 1.00 96.00 197 VAL A CA 1
ATOM 1544 C C . VAL A 1 197 ? 6.401 -17.022 -8.037 1.00 96.00 197 VAL A C 1
ATOM 1546 O O . VAL A 1 197 ? 7.580 -17.034 -7.678 1.00 96.00 197 VAL A O 1
ATOM 1549 N N . PRO A 1 198 ? 6.035 -17.450 -9.259 1.00 95.00 198 PRO A N 1
ATOM 1550 C CA . PRO A 1 198 ? 7.016 -17.776 -10.279 1.00 95.00 198 PRO A CA 1
ATOM 1551 C C . PRO A 1 198 ? 7.666 -16.496 -10.817 1.00 95.00 198 PRO A C 1
ATOM 1553 O O . PRO A 1 198 ? 7.001 -15.466 -10.989 1.00 95.00 198 PRO A O 1
ATOM 1556 N N . LEU A 1 199 ? 8.953 -16.604 -11.130 1.00 93.00 199 LEU A N 1
ATOM 1557 C CA . LEU A 1 199 ? 9.749 -15.610 -11.835 1.00 93.00 199 LEU A CA 1
ATOM 1558 C C . LEU A 1 199 ? 10.190 -16.222 -13.159 1.00 93.00 199 LEU A C 1
ATOM 1560 O O . LEU A 1 199 ? 10.900 -17.223 -13.173 1.00 93.00 199 LEU A O 1
ATOM 1564 N N . LYS A 1 200 ? 9.723 -15.639 -14.263 1.00 91.19 200 LYS A N 1
ATOM 1565 C CA . LYS A 1 200 ? 10.075 -16.042 -15.626 1.00 91.19 200 LYS A CA 1
ATOM 1566 C C . LYS A 1 200 ? 10.393 -14.789 -16.416 1.00 91.19 200 LYS A C 1
ATOM 1568 O O . LYS A 1 200 ? 9.529 -14.248 -17.100 1.00 91.19 200 LYS A O 1
ATOM 1573 N N . THR A 1 201 ? 11.621 -14.317 -16.274 1.00 86.50 201 THR A N 1
ATOM 1574 C CA . THR A 1 201 ? 12.029 -13.005 -16.779 1.00 86.50 201 THR A CA 1
ATOM 1575 C C . THR A 1 201 ? 13.171 -13.177 -17.761 1.00 86.50 201 THR A C 1
ATOM 1577 O O . THR A 1 201 ? 14.113 -13.926 -17.510 1.00 86.50 201 THR A O 1
ATOM 1580 N N . VAL A 1 202 ? 13.081 -12.479 -18.885 1.00 85.62 202 VAL A N 1
ATOM 1581 C CA . VAL A 1 202 ? 14.177 -12.318 -19.840 1.00 85.62 202 VAL A CA 1
ATOM 1582 C C . VAL A 1 202 ? 14.587 -10.854 -19.785 1.00 85.62 202 VAL A C 1
ATOM 1584 O O . VAL A 1 202 ? 13.723 -9.972 -19.711 1.00 85.62 202 VAL A O 1
ATOM 1587 N N . ASN A 1 203 ? 15.890 -10.594 -19.762 1.00 82.19 203 ASN A N 1
ATOM 1588 C CA . ASN A 1 203 ? 16.397 -9.234 -19.819 1.00 82.19 203 ASN A CA 1
ATOM 1589 C C . ASN A 1 203 ? 15.948 -8.552 -21.114 1.00 82.19 203 ASN A C 1
ATOM 1591 O O . ASN A 1 203 ? 15.745 -9.183 -22.148 1.00 82.19 203 ASN A O 1
ATOM 1595 N N . GLN A 1 204 ? 15.781 -7.236 -21.036 1.00 80.62 204 GLN A N 1
ATOM 1596 C CA . GLN A 1 204 ? 15.583 -6.425 -22.232 1.00 80.62 204 GLN A CA 1
ATOM 1597 C C . GLN A 1 204 ? 16.874 -6.439 -23.055 1.00 80.62 204 GLN A C 1
ATOM 1599 O O . GLN A 1 204 ? 17.949 -6.471 -22.461 1.00 80.62 204 GLN A O 1
ATOM 1604 N N . ASP A 1 205 ? 16.785 -6.325 -24.383 1.00 66.94 205 ASP A N 1
ATOM 1605 C CA . ASP A 1 205 ? 17.932 -6.438 -25.307 1.00 66.94 205 ASP A CA 1
ATOM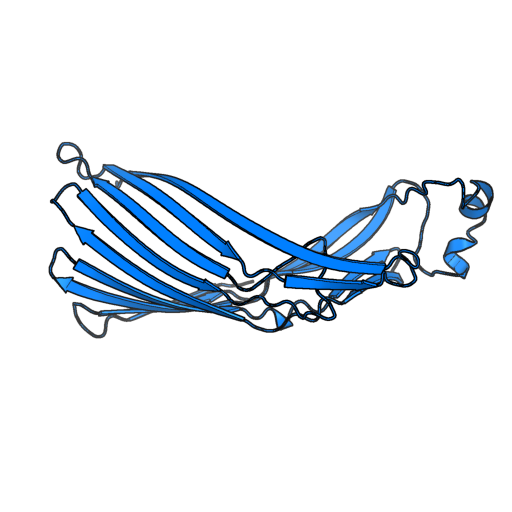 1606 C C . ASP A 1 205 ? 19.153 -5.582 -24.910 1.00 66.94 205 ASP A C 1
ATOM 1608 O O . ASP A 1 205 ? 20.297 -5.942 -25.173 1.00 66.94 205 ASP A O 1
ATOM 1612 N N . ARG A 1 206 ? 18.927 -4.456 -24.220 1.00 67.69 206 ARG A N 1
ATOM 1613 C CA . ARG A 1 206 ? 19.964 -3.508 -23.767 1.00 67.69 206 ARG A CA 1
ATOM 1614 C C . ARG A 1 206 ? 20.521 -3.778 -22.366 1.00 67.69 206 ARG A C 1
ATOM 1616 O O . ARG A 1 206 ? 21.350 -3.019 -21.880 1.00 67.69 206 ARG A O 1
ATOM 1623 N N . LEU A 1 207 ? 20.048 -4.833 -21.712 1.00 71.31 207 LEU A N 1
ATOM 1624 C CA . LEU A 1 207 ? 20.478 -5.310 -20.395 1.00 71.31 207 LEU A CA 1
ATOM 1625 C C . LEU A 1 207 ? 21.122 -6.711 -20.494 1.00 71.31 207 LEU A C 1
ATOM 1627 O O . LEU A 1 207 ? 21.262 -7.403 -19.485 1.00 71.31 207 LEU A O 1
ATOM 1631 N N . GLY A 1 208 ? 21.491 -7.145 -21.706 1.00 71.56 208 GLY A N 1
ATOM 1632 C CA . GLY A 1 208 ? 22.071 -8.460 -21.993 1.00 71.56 208 GLY A CA 1
ATOM 1633 C C . GLY A 1 208 ? 21.030 -9.565 -22.213 1.00 71.56 208 GLY A C 1
ATOM 1634 O O . GLY A 1 208 ? 19.836 -9.358 -22.048 1.00 71.56 208 GLY A O 1
ATOM 1635 N N . GLY A 1 209 ? 21.489 -10.767 -22.574 1.00 75.31 209 GLY A N 1
ATOM 1636 C CA . GLY A 1 209 ? 20.629 -11.921 -22.902 1.00 75.31 209 GLY A CA 1
ATOM 1637 C C . GLY A 1 209 ? 20.231 -12.805 -21.713 1.00 75.31 209 GLY A C 1
ATOM 1638 O O . GLY A 1 209 ? 19.840 -13.955 -21.904 1.00 75.31 209 GLY A O 1
ATOM 1639 N N . GLY A 1 210 ? 20.392 -12.313 -20.481 1.00 81.69 210 GLY A N 1
ATOM 1640 C CA . GLY A 1 210 ? 20.139 -13.087 -19.268 1.00 81.69 210 GLY A CA 1
ATOM 1641 C C . GLY A 1 210 ? 18.678 -13.520 -19.138 1.00 81.69 210 GLY A C 1
ATOM 1642 O O . GLY A 1 210 ? 17.754 -12.773 -19.467 1.00 81.69 210 GLY A O 1
ATOM 1643 N N . ARG A 1 211 ? 18.462 -14.726 -18.610 1.00 88.38 211 ARG A N 1
ATOM 1644 C CA . ARG A 1 211 ? 17.136 -15.248 -18.275 1.00 88.38 211 ARG A CA 1
ATOM 1645 C C . ARG A 1 211 ? 17.124 -15.764 -16.844 1.00 88.38 211 ARG A C 1
ATOM 1647 O O . ARG A 1 211 ? 18.081 -16.387 -16.396 1.00 88.38 211 ARG A O 1
ATOM 1654 N N . LEU A 1 212 ? 16.008 -15.540 -16.164 1.00 89.50 212 LEU A N 1
ATOM 1655 C CA . LEU A 1 212 ? 15.710 -16.080 -14.848 1.00 89.50 212 LEU A CA 1
ATOM 1656 C C . LEU A 1 212 ? 14.473 -16.976 -14.937 1.00 89.50 212 LEU A C 1
ATOM 1658 O O . LEU A 1 212 ? 13.425 -16.544 -15.424 1.00 89.50 212 LEU A O 1
ATOM 1662 N N . ASP A 1 213 ? 14.600 -18.205 -14.446 1.00 93.81 213 ASP A N 1
ATOM 1663 C CA . ASP A 1 213 ? 13.478 -19.105 -14.180 1.00 93.81 213 ASP A CA 1
ATOM 1664 C C . ASP A 1 213 ? 13.594 -19.595 -12.737 1.00 93.81 213 ASP A C 1
ATOM 1666 O O . ASP A 1 213 ? 14.596 -20.199 -12.351 1.00 93.81 213 ASP A O 1
ATOM 1670 N N . GLY A 1 214 ? 12.608 -19.265 -11.912 1.00 94.00 214 GLY A N 1
ATOM 1671 C CA . GLY A 1 214 ? 12.652 -19.577 -10.495 1.00 94.00 214 GLY A CA 1
ATOM 1672 C C . GLY A 1 214 ? 11.373 -19.211 -9.766 1.00 94.00 214 GLY A C 1
ATOM 1673 O O . GLY A 1 214 ? 10.319 -18.965 -10.361 1.00 94.00 214 GLY A O 1
ATOM 1674 N N . ARG A 1 215 ? 11.467 -19.186 -8.439 1.00 96.00 215 ARG A N 1
ATOM 1675 C CA . ARG A 1 215 ? 10.372 -18.800 -7.552 1.00 96.00 215 ARG A CA 1
ATOM 1676 C C . ARG A 1 215 ? 10.872 -17.839 -6.493 1.00 96.00 215 ARG A C 1
ATOM 1678 O O . ARG A 1 215 ? 12.022 -17.928 -6.070 1.00 96.00 215 ARG A O 1
ATOM 1685 N N . ALA A 1 216 ? 9.996 -16.944 -6.062 1.00 94.94 216 ALA A N 1
ATOM 1686 C CA . ALA A 1 216 ? 10.257 -16.051 -4.950 1.00 94.94 216 ALA A CA 1
ATOM 1687 C C . ALA A 1 216 ? 9.268 -16.301 -3.818 1.00 94.94 216 ALA A C 1
ATOM 1689 O O . ALA A 1 216 ? 8.056 -16.393 -4.026 1.00 94.94 216 ALA A O 1
ATOM 1690 N N . THR A 1 217 ? 9.818 -16.368 -2.611 1.00 93.81 217 THR A N 1
ATOM 1691 C CA . THR A 1 217 ? 9.079 -16.455 -1.355 1.00 93.81 217 THR A CA 1
ATOM 1692 C C . THR A 1 217 ? 9.375 -15.219 -0.526 1.00 93.81 217 THR A C 1
ATOM 1694 O O . THR A 1 217 ? 10.537 -14.829 -0.386 1.00 93.81 217 THR A O 1
ATOM 1697 N N . SER A 1 218 ? 8.352 -14.610 0.065 1.00 91.38 218 SER A N 1
ATOM 1698 C CA . SER A 1 218 ? 8.517 -13.415 0.895 1.00 91.38 218 SER A CA 1
ATOM 1699 C C . SER A 1 218 ? 7.656 -13.487 2.150 1.00 91.38 218 SER A C 1
ATOM 1701 O O . SER A 1 218 ? 6.584 -14.088 2.168 1.00 91.38 218 SER A O 1
ATOM 1703 N N . LYS A 1 219 ? 8.146 -12.872 3.226 1.00 91.50 219 LYS A N 1
ATOM 1704 C CA . LYS A 1 219 ? 7.438 -12.729 4.501 1.00 91.50 219 LYS A CA 1
ATOM 1705 C C . LYS A 1 219 ? 7.772 -11.370 5.097 1.00 91.50 219 LYS A C 1
ATOM 1707 O O . LYS A 1 219 ? 8.906 -10.917 4.975 1.00 91.50 219 LYS A O 1
ATOM 1712 N N . GLY A 1 220 ? 6.795 -10.749 5.744 1.00 94.81 220 GLY A N 1
ATOM 1713 C CA . GLY A 1 220 ? 6.947 -9.439 6.374 1.00 94.81 220 GLY A CA 1
ATOM 1714 C C . GLY A 1 220 ? 6.414 -9.457 7.798 1.00 94.81 220 GLY A C 1
ATOM 1715 O O . GLY A 1 220 ? 5.471 -10.191 8.104 1.00 94.81 220 GLY A O 1
ATOM 1716 N N . GLN A 1 221 ? 7.041 -8.679 8.672 1.00 97.38 221 GLN A N 1
ATOM 1717 C CA . GLN A 1 221 ? 6.578 -8.442 10.035 1.00 97.38 221 GLN A CA 1
ATOM 1718 C C . GLN A 1 221 ? 6.800 -6.971 10.366 1.00 97.38 221 GLN A C 1
ATOM 1720 O O . GLN A 1 221 ? 7.858 -6.428 10.050 1.00 97.38 221 GLN A O 1
ATOM 1725 N N . VAL A 1 222 ? 5.809 -6.342 10.984 1.00 97.69 222 VAL A N 1
ATOM 1726 C CA . VAL A 1 222 ? 5.845 -4.930 11.365 1.00 97.69 222 VAL A CA 1
ATOM 1727 C C . VAL A 1 222 ? 5.486 -4.817 12.836 1.00 97.69 222 VAL A C 1
ATOM 1729 O O . VAL A 1 222 ? 4.517 -5.428 13.285 1.00 97.69 222 VAL A O 1
ATOM 1732 N N . PHE A 1 223 ? 6.265 -4.019 13.560 1.00 98.19 223 PHE A N 1
ATOM 1733 C CA . PHE A 1 223 ? 5.992 -3.609 14.932 1.00 98.19 223 PHE A CA 1
ATOM 1734 C C . PHE A 1 223 ? 5.800 -2.096 14.948 1.00 98.19 223 PHE A C 1
ATOM 1736 O O . PHE A 1 223 ? 6.521 -1.374 14.258 1.00 98.19 223 PHE A O 1
ATOM 1743 N N . SER A 1 224 ? 4.836 -1.622 15.725 1.00 97.75 224 SER A N 1
ATOM 1744 C CA . SER A 1 224 ? 4.548 -0.201 15.882 1.00 97.75 224 SER A CA 1
ATOM 1745 C C . SER A 1 224 ? 4.338 0.131 17.352 1.00 97.75 224 SER A C 1
ATOM 1747 O O . SER A 1 224 ? 3.783 -0.678 18.098 1.00 97.75 224 SER A O 1
ATOM 1749 N N . LEU A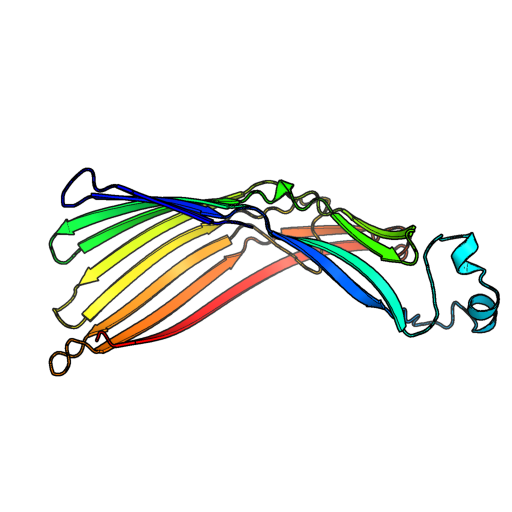 1 225 ? 4.799 1.316 17.739 1.00 98.25 225 LEU A N 1
ATOM 1750 C CA . LEU A 1 225 ? 4.551 1.937 19.028 1.00 98.25 225 LEU A CA 1
ATOM 1751 C C . LEU A 1 225 ? 4.242 3.415 18.775 1.00 98.25 225 LEU A C 1
ATOM 1753 O O . LEU A 1 225 ? 5.003 4.089 18.079 1.00 98.25 225 LEU A O 1
ATOM 1757 N N . SER A 1 226 ? 3.153 3.913 19.347 1.00 97.94 226 SER A N 1
ATOM 1758 C CA . SER A 1 226 ? 2.780 5.325 19.303 1.00 97.94 226 SER A CA 1
ATOM 1759 C C . SER A 1 226 ? 2.350 5.813 20.676 1.00 97.94 226 SER A C 1
ATOM 1761 O O . SER A 1 226 ? 1.832 5.045 21.482 1.00 97.94 226 SER A O 1
ATOM 1763 N N . ALA A 1 227 ? 2.558 7.101 20.925 1.00 97.50 227 ALA A N 1
ATOM 1764 C CA . ALA A 1 227 ? 2.009 7.806 22.071 1.00 97.50 227 ALA A CA 1
ATOM 1765 C C . ALA A 1 227 ? 1.241 9.028 21.563 1.00 97.50 227 ALA A C 1
ATOM 1767 O O . ALA A 1 227 ? 1.743 9.750 20.698 1.00 97.50 227 ALA A O 1
ATOM 1768 N N . THR A 1 228 ? 0.047 9.245 22.104 1.00 97.44 228 THR A N 1
ATOM 1769 C CA . THR A 1 228 ? -0.837 10.359 21.751 1.00 97.44 228 THR A CA 1
ATOM 1770 C C . THR A 1 228 ? -1.148 11.162 23.003 1.00 97.44 228 THR A C 1
ATOM 1772 O O . THR A 1 228 ? -1.432 10.580 24.050 1.00 97.44 228 THR A O 1
ATOM 1775 N N . TYR A 1 229 ? -1.080 12.487 22.878 1.00 96.88 229 TYR A N 1
ATOM 1776 C CA . TYR A 1 229 ? -1.429 13.440 23.924 1.00 96.88 229 TYR A CA 1
ATOM 1777 C C . TYR A 1 229 ? -2.434 14.459 23.377 1.00 96.88 229 TYR A C 1
ATOM 1779 O O . TYR A 1 229 ? -2.108 15.172 22.423 1.00 96.88 229 TYR A O 1
ATOM 1787 N N . ASP A 1 230 ? -3.624 14.519 23.971 1.00 94.19 230 ASP A N 1
ATOM 1788 C CA . ASP A 1 230 ? -4.702 15.434 23.576 1.00 94.19 230 ASP A CA 1
ATOM 1789 C C . ASP A 1 230 ? -4.643 16.744 24.398 1.00 94.19 230 ASP A C 1
ATOM 1791 O O . ASP A 1 230 ? -4.543 16.705 25.623 1.00 94.19 230 ASP A O 1
ATOM 1795 N N . PHE A 1 231 ? -4.677 17.907 23.730 1.00 91.31 231 PHE A N 1
ATOM 1796 C CA . PHE A 1 231 ? -4.599 19.244 24.357 1.00 91.31 231 PHE A CA 1
ATOM 1797 C C . PHE A 1 231 ? -5.968 19.888 24.586 1.00 91.31 231 PHE A C 1
ATOM 1799 O O . PHE A 1 231 ? -6.861 19.698 23.727 1.00 91.31 231 PHE A O 1
#